Protein AF-A0A1Q3C7V9-F1 (afdb_monomer)

Radius of gyration: 16.84 Å; Cα contacts (8 Å, |Δi|>4): 294; chains: 1; bounding box: 37×41×45 Å

Solvent-accessible surface area (backbone atoms only — not comparable to full-atom values): 10372 Å² total; per-residue (Å²): 90,53,76,52,77,54,85,62,89,52,99,65,91,60,91,59,68,35,47,37,64,50,86,76,45,98,74,67,71,53,47,57,57,47,52,48,50,32,58,77,70,72,42,54,42,42,35,34,58,41,82,47,70,67,48,58,58,47,38,43,76,60,77,42,39,32,30,39,19,39,50,59,84,48,31,58,56,26,32,69,43,53,67,50,16,36,50,49,43,56,68,73,39,59,86,41,61,90,43,35,47,65,43,37,39,31,52,26,75,50,32,59,89,46,96,52,24,81,24,44,43,45,22,46,52,24,40,46,53,37,34,48,76,74,68,44,73,81,46,40,71,48,67,44,74,50,78,84,51,50,65,48,92,73,72,96,81,66,80,44,54,28,80,93,37,36,66,51,50,48,49,38,49,52,50,36,49,73,73,58,73,70,72,132

pLDDT: mean 78.58, std 21.47, range [27.94, 98.56]

Mean predicted aligned error: 9.45 Å

Organism: Cephalotus follicularis (NCBI:txid3775)

Structure (mmCIF, N/CA/C/O backbone):
data_AF-A0A1Q3C7V9-F1
#
_entry.id   AF-A0A1Q3C7V9-F1
#
loop_
_atom_site.group_PDB
_atom_site.id
_atom_site.type_symbol
_atom_site.label_atom_id
_atom_site.label_alt_id
_atom_site.label_comp_id
_atom_site.label_asym_id
_atom_site.label_entity_id
_atom_site.label_seq_id
_atom_site.pdbx_PDB_ins_code
_atom_site.Cartn_x
_atom_site.Cartn_y
_atom_site.Cartn_z
_atom_site.occupancy
_atom_site.B_iso_or_equiv
_atom_site.auth_seq_id
_atom_site.auth_comp_id
_atom_site.auth_asym_id
_atom_site.auth_atom_id
_atom_site.pdbx_PDB_model_num
ATOM 1 N N . PHE A 1 1 ? -2.164 23.558 -0.042 1.00 36.56 1 PHE A N 1
ATOM 2 C CA . PHE A 1 1 ? -2.990 22.338 0.039 1.00 36.56 1 PHE A CA 1
ATOM 3 C C . PHE A 1 1 ? -3.604 22.074 -1.329 1.00 36.56 1 PHE A C 1
ATOM 5 O O . PHE A 1 1 ? -4.357 22.912 -1.810 1.00 36.56 1 PHE A O 1
ATOM 12 N N . SER A 1 2 ? -3.232 20.978 -1.998 1.00 29.33 2 SER A N 1
ATOM 13 C CA . SER A 1 2 ? -3.837 20.588 -3.279 1.00 29.33 2 SER A CA 1
ATOM 14 C C . SER A 1 2 ? -4.640 19.314 -3.065 1.00 29.33 2 SER A C 1
ATOM 16 O O . SER A 1 2 ? -4.076 18.228 -2.968 1.00 29.33 2 SER A O 1
ATOM 18 N N . ILE A 1 3 ? -5.959 19.459 -2.966 1.00 36.91 3 ILE A N 1
ATOM 19 C CA . ILE A 1 3 ? -6.869 18.335 -3.145 1.00 36.91 3 ILE A CA 1
ATOM 20 C C . ILE A 1 3 ? -6.983 18.119 -4.646 1.00 36.91 3 ILE A C 1
ATOM 22 O O . ILE A 1 3 ? -7.543 18.955 -5.358 1.00 36.91 3 ILE A O 1
ATOM 26 N N . LYS A 1 4 ? -6.472 16.990 -5.127 1.00 38.56 4 LYS A N 1
ATOM 27 C CA . LYS A 1 4 ? -6.857 16.482 -6.441 1.00 38.56 4 LYS A CA 1
ATOM 28 C C . LYS A 1 4 ? -8.051 15.553 -6.261 1.00 38.56 4 LYS A C 1
ATOM 30 O O . LYS A 1 4 ? -7.988 14.615 -5.471 1.00 38.56 4 LYS A O 1
ATOM 35 N N . TYR A 1 5 ? -9.122 15.845 -6.990 1.00 35.50 5 TYR A N 1
ATOM 36 C CA . TYR A 1 5 ? -10.261 14.953 -7.147 1.00 35.50 5 TYR A CA 1
ATOM 37 C C . TYR A 1 5 ? -9.970 14.019 -8.320 1.00 35.50 5 TYR A C 1
ATOM 39 O O . TYR A 1 5 ? -9.725 14.489 -9.431 1.00 35.50 5 TYR A O 1
ATOM 47 N N . GLU A 1 6 ? -10.003 12.709 -8.092 1.00 40.03 6 GLU A N 1
ATOM 48 C CA . GLU A 1 6 ? -9.988 11.718 -9.172 1.00 40.03 6 GLU A CA 1
ATOM 49 C C . GLU A 1 6 ? -11.352 11.017 -9.220 1.00 40.03 6 GLU A C 1
ATOM 51 O O . GLU A 1 6 ? -11.763 10.365 -8.259 1.00 40.03 6 GLU A O 1
ATOM 56 N N . ILE A 1 7 ? -12.060 11.157 -10.345 1.00 35.09 7 ILE A N 1
ATOM 57 C CA . ILE A 1 7 ? -13.290 10.411 -10.636 1.00 35.09 7 ILE A CA 1
ATOM 58 C C . ILE A 1 7 ? -12.882 9.132 -11.370 1.00 35.09 7 ILE A C 1
ATOM 60 O O . ILE A 1 7 ? -12.414 9.197 -12.506 1.00 35.09 7 ILE A O 1
ATOM 64 N N . TYR A 1 8 ? -13.080 7.968 -10.747 1.00 37.69 8 TYR A N 1
ATOM 65 C CA . TYR A 1 8 ? -12.943 6.676 -11.425 1.00 37.69 8 TYR A CA 1
ATOM 66 C C . TYR A 1 8 ? -14.322 6.077 -11.690 1.00 37.69 8 TYR A C 1
ATOM 68 O O . TYR A 1 8 ? -15.035 5.712 -10.757 1.00 37.69 8 TYR A O 1
ATOM 76 N N . ASN A 1 9 ? -14.665 5.906 -12.967 1.00 29.42 9 ASN A N 1
ATOM 77 C CA . ASN A 1 9 ? -15.762 5.030 -13.364 1.00 29.42 9 ASN A CA 1
ATOM 78 C C . ASN A 1 9 ? -15.289 3.578 -13.233 1.00 29.42 9 ASN A C 1
ATOM 80 O O . ASN A 1 9 ? -14.538 3.081 -14.069 1.00 29.42 9 ASN A O 1
ATOM 84 N N . SER A 1 10 ? -15.704 2.901 -12.164 1.00 30.06 10 SER A N 1
ATOM 85 C CA . SER A 1 10 ? -15.615 1.443 -12.074 1.00 30.06 10 SER A CA 1
ATOM 86 C C . SER A 1 10 ? -16.822 0.829 -12.796 1.00 30.06 10 SER A C 1
ATOM 88 O O . SER A 1 10 ? -17.921 1.373 -12.716 1.00 30.06 10 SER A O 1
ATOM 90 N N . VAL A 1 11 ? -16.634 -0.309 -13.474 1.00 31.27 11 VAL A N 1
ATOM 91 C CA . VAL A 1 11 ? -17.687 -1.050 -14.213 1.00 31.27 11 VAL A CA 1
ATOM 92 C C . VAL A 1 11 ? -18.814 -1.565 -13.290 1.00 31.27 11 VAL A C 1
ATOM 94 O O . VAL A 1 11 ? -19.823 -2.078 -13.759 1.00 31.27 11 VAL A O 1
ATOM 97 N N . ILE A 1 12 ? -18.711 -1.358 -11.975 1.00 30.00 12 ILE A N 1
ATOM 98 C CA . ILE A 1 12 ? -19.829 -1.489 -11.039 1.00 30.00 12 ILE A CA 1
ATOM 99 C C . ILE A 1 12 ? -20.106 -0.102 -10.453 1.00 30.00 12 ILE A C 1
ATOM 101 O O . ILE A 1 12 ? -19.235 0.510 -9.828 1.00 30.00 12 ILE A O 1
ATOM 105 N N . GLY A 1 13 ? -21.304 0.414 -10.734 1.00 30.16 13 GLY A N 1
ATOM 106 C CA . GLY A 1 13 ? -21.723 1.776 -10.426 1.00 30.16 13 GLY A CA 1
ATOM 107 C C . GLY A 1 13 ? -21.657 2.103 -8.937 1.00 30.16 13 GLY A C 1
ATOM 108 O O . GLY A 1 13 ? -22.453 1.604 -8.151 1.00 30.16 13 GLY A O 1
ATOM 109 N N . ALA A 1 14 ? -20.725 2.981 -8.578 1.00 29.48 14 ALA A N 1
ATOM 110 C CA . ALA A 1 14 ? -20.774 3.820 -7.388 1.00 29.48 14 ALA A CA 1
ATOM 111 C C . ALA A 1 14 ? -19.784 4.981 -7.582 1.00 29.48 14 ALA A C 1
ATOM 113 O O . ALA A 1 14 ? -18.585 4.763 -7.778 1.00 29.48 14 ALA A O 1
ATOM 114 N N . LEU A 1 15 ? -20.299 6.213 -7.566 1.00 32.75 15 LEU A N 1
ATOM 115 C CA . LEU A 1 15 ? -19.510 7.441 -7.643 1.00 32.75 15 LEU A CA 1
ATOM 116 C C . LEU A 1 15 ? -18.810 7.657 -6.292 1.00 32.75 15 LEU A C 1
ATOM 118 O O . LEU A 1 15 ? -19.369 8.269 -5.391 1.00 32.75 15 LEU A O 1
ATOM 122 N N . HIS A 1 16 ? -17.598 7.130 -6.136 1.00 41.41 16 HIS A N 1
ATOM 123 C CA . HIS A 1 16 ? -16.787 7.369 -4.942 1.00 41.41 16 HIS A CA 1
ATOM 124 C C . HIS A 1 16 ? -15.867 8.565 -5.183 1.00 41.41 16 HIS A C 1
ATOM 126 O O . HIS A 1 16 ? -14.900 8.463 -5.940 1.00 41.41 16 HIS A O 1
ATOM 132 N N . ILE A 1 17 ? -16.157 9.698 -4.542 1.00 44.47 17 ILE A N 1
ATOM 133 C CA . ILE A 1 17 ? -15.246 10.845 -4.523 1.00 44.47 17 ILE A CA 1
ATOM 134 C C . ILE A 1 17 ? -14.049 10.471 -3.644 1.00 44.47 17 ILE A C 1
ATOM 136 O O . ILE A 1 17 ? -14.218 10.099 -2.484 1.00 44.47 17 ILE A O 1
ATOM 140 N N . ARG A 1 18 ? -12.838 10.543 -4.203 1.00 46.69 18 ARG A N 1
ATOM 141 C CA . ARG A 1 18 ? -11.580 10.284 -3.493 1.00 46.69 18 ARG A CA 1
ATOM 142 C C . ARG A 1 18 ? -10.775 11.567 -3.420 1.00 46.69 18 ARG A C 1
ATOM 144 O O . ARG A 1 18 ? -10.668 12.288 -4.411 1.00 46.69 18 ARG A O 1
ATOM 151 N N . PHE A 1 19 ? -10.196 11.818 -2.258 1.00 52.62 19 PHE A N 1
ATOM 152 C CA . PHE A 1 19 ? -9.305 12.944 -2.030 1.00 52.62 19 PHE A CA 1
ATOM 153 C C . PHE A 1 19 ? -7.884 12.409 -1.838 1.00 52.62 19 PHE A C 1
ATOM 155 O O . PHE A 1 19 ? -7.662 11.406 -1.151 1.00 52.62 19 PHE A O 1
ATOM 162 N N . CYS A 1 20 ? -6.925 13.073 -2.479 1.00 58.16 20 CYS A N 1
ATOM 163 C CA . CYS A 1 20 ? -5.511 12.749 -2.358 1.00 58.16 20 CYS A CA 1
ATOM 164 C C . CYS A 1 20 ? -4.829 13.753 -1.419 1.00 58.16 20 CYS A C 1
ATOM 166 O O . CYS A 1 20 ? -4.904 14.961 -1.657 1.00 58.16 20 CYS A O 1
ATOM 168 N N . TYR A 1 21 ? -4.168 13.272 -0.364 1.00 57.97 21 TYR A N 1
ATOM 169 C CA . TYR A 1 21 ? -3.467 14.142 0.585 1.00 57.97 21 TYR A CA 1
ATOM 170 C C . TYR A 1 21 ? -2.025 14.404 0.133 1.00 57.97 21 TYR A C 1
ATOM 172 O O . TYR A 1 21 ? -1.214 13.482 0.089 1.00 57.97 21 TYR A O 1
ATOM 180 N N . GLY A 1 22 ? -1.716 15.656 -0.225 1.00 55.78 22 GLY A N 1
ATOM 181 C CA . GLY A 1 22 ? -0.376 16.101 -0.621 1.00 55.78 22 GLY A CA 1
ATOM 182 C C . GLY A 1 22 ? 0.180 17.172 0.321 1.00 55.78 22 GLY A C 1
ATOM 183 O O . GLY A 1 22 ? -0.496 18.167 0.590 1.00 55.78 22 GLY A O 1
ATOM 184 N N . LEU A 1 23 ? 1.427 16.989 0.766 1.00 57.03 23 LEU A N 1
ATOM 185 C CA . LEU A 1 23 ? 2.118 17.846 1.742 1.00 57.03 23 LEU A CA 1
ATOM 186 C C . LEU A 1 23 ? 2.678 19.165 1.170 1.00 57.03 23 LEU A C 1
ATOM 188 O O . LEU A 1 23 ? 3.290 19.946 1.890 1.00 57.03 23 LEU A O 1
ATOM 192 N N . ASN A 1 24 ? 2.461 19.458 -0.114 1.00 56.31 24 ASN A N 1
ATOM 193 C CA . ASN A 1 24 ? 2.973 20.676 -0.749 1.00 56.31 24 ASN A CA 1
ATOM 194 C C . ASN A 1 24 ? 2.078 21.892 -0.425 1.00 56.31 24 ASN A C 1
ATOM 196 O O . ASN A 1 24 ? 1.262 22.326 -1.249 1.00 56.31 24 ASN A O 1
ATOM 200 N N . GLY A 1 25 ? 2.176 22.430 0.793 1.00 51.59 25 GLY A N 1
ATOM 201 C CA . GLY A 1 25 ? 1.593 23.726 1.147 1.00 51.59 25 GLY A CA 1
ATOM 202 C C . GLY A 1 25 ? 1.829 24.152 2.596 1.00 51.59 25 GLY A C 1
ATOM 203 O O . GLY A 1 25 ? 2.009 23.314 3.466 1.00 51.59 25 GLY A O 1
ATOM 204 N N . ASP A 1 26 ? 1.740 25.460 2.845 1.00 48.69 26 ASP A N 1
ATOM 205 C CA . ASP A 1 26 ? 2.220 26.078 4.095 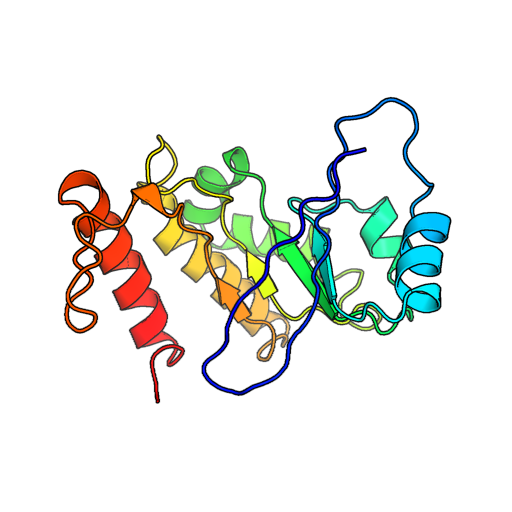1.00 48.69 26 ASP A CA 1
ATOM 206 C C . ASP A 1 26 ? 1.157 26.186 5.211 1.00 48.69 26 ASP A C 1
ATOM 208 O O . ASP A 1 26 ? 1.444 26.687 6.289 1.00 48.69 26 ASP A O 1
ATOM 212 N N . ASN A 1 27 ? -0.071 25.711 4.966 1.00 56.88 27 ASN A N 1
ATOM 213 C CA . ASN A 1 27 ? -1.206 25.719 5.905 1.00 56.88 27 ASN A CA 1
ATOM 214 C C . ASN A 1 27 ? -2.005 24.413 5.767 1.00 56.88 27 ASN A C 1
ATOM 216 O O . ASN A 1 27 ? -3.116 24.396 5.228 1.00 56.88 27 ASN A O 1
ATOM 220 N N . LEU A 1 28 ? -1.398 23.289 6.142 1.00 67.75 28 LEU A N 1
ATOM 221 C CA . LEU A 1 28 ? -2.064 21.987 6.107 1.00 67.75 28 LEU A CA 1
ATOM 222 C C . LEU A 1 28 ? -2.881 21.792 7.386 1.00 67.75 28 LEU A C 1
ATOM 224 O O . LEU A 1 28 ? -2.424 22.138 8.472 1.00 67.75 28 LEU A O 1
ATOM 228 N N . LEU A 1 29 ? -4.083 21.228 7.244 1.00 76.31 29 LEU A N 1
ATOM 229 C CA . LEU A 1 29 ? -4.846 20.724 8.386 1.00 76.31 29 LEU A CA 1
ATOM 230 C C . LEU A 1 29 ? -3.997 19.699 9.140 1.00 76.31 29 LEU A C 1
ATOM 232 O O . LEU A 1 29 ? -3.272 18.921 8.513 1.00 76.31 29 LEU A O 1
ATOM 236 N N . SER A 1 30 ? -4.122 19.654 10.465 1.00 86.12 30 SER A N 1
ATOM 237 C CA . SER A 1 30 ? -3.540 18.549 11.225 1.00 86.12 30 SER A CA 1
ATOM 238 C C . SER A 1 30 ? -4.142 17.209 10.764 1.00 86.12 30 SER A C 1
ATOM 240 O O . SER A 1 30 ? -5.283 17.174 10.287 1.00 86.12 30 SER A O 1
ATOM 242 N N . PRO A 1 31 ? -3.429 16.080 10.928 1.00 88.38 31 PRO A N 1
ATOM 243 C CA . PRO A 1 31 ? -3.950 14.756 10.585 1.00 88.38 31 PRO A CA 1
ATOM 244 C C . PRO A 1 31 ? -5.357 14.468 11.135 1.00 88.38 31 PRO A C 1
ATOM 246 O O . PRO A 1 31 ? -6.223 13.963 10.420 1.00 88.38 31 PRO A O 1
ATOM 249 N N . THR A 1 32 ? -5.627 14.861 12.381 1.00 88.56 32 THR A N 1
ATOM 250 C CA . THR A 1 32 ? -6.934 14.677 13.029 1.00 88.56 32 THR A CA 1
ATOM 251 C C . THR A 1 32 ? -8.025 15.550 12.407 1.00 88.56 32 THR A C 1
ATOM 253 O O . THR A 1 32 ? -9.148 15.082 12.190 1.00 88.56 32 THR A O 1
ATOM 256 N N . GLU A 1 33 ? -7.717 16.810 12.092 1.00 87.81 33 GLU A N 1
ATOM 257 C CA . GLU A 1 33 ? -8.650 17.714 11.406 1.00 87.81 33 GLU A CA 1
ATOM 258 C C . GLU A 1 33 ? -8.956 17.221 9.991 1.00 87.81 33 GLU A C 1
ATOM 260 O O . GLU A 1 33 ? -10.108 17.262 9.561 1.00 87.81 33 GLU A O 1
ATOM 265 N N . LEU A 1 34 ? -7.954 16.684 9.289 1.00 86.19 34 LEU A N 1
ATOM 266 C CA . LEU A 1 34 ? -8.126 16.078 7.973 1.00 86.19 34 LEU A CA 1
ATOM 267 C C . LEU A 1 34 ? -9.079 14.876 8.027 1.00 86.19 34 LEU A C 1
ATOM 269 O O . LEU A 1 34 ? -10.034 14.817 7.255 1.00 86.19 34 LEU A O 1
ATOM 273 N N . VAL A 1 35 ? -8.858 13.929 8.944 1.00 89.44 35 VAL A N 1
ATOM 274 C CA . VAL A 1 35 ? -9.742 12.759 9.109 1.00 89.44 35 VAL A CA 1
ATOM 275 C C . VAL A 1 35 ? -11.162 13.195 9.484 1.00 89.44 35 VAL A C 1
ATOM 277 O O . VAL A 1 35 ? -12.139 12.663 8.950 1.00 89.44 35 VAL A O 1
ATOM 280 N N . SER A 1 36 ? -11.291 14.203 10.349 1.00 89.50 36 SER A N 1
ATOM 281 C CA . SER A 1 36 ? -12.589 14.772 10.732 1.00 89.50 36 SER A CA 1
ATOM 282 C C . SER A 1 36 ? -13.308 15.409 9.544 1.00 89.50 36 SER A C 1
ATOM 284 O O . SER A 1 36 ? -14.506 15.187 9.362 1.00 89.50 36 SER A O 1
ATOM 286 N N . LEU A 1 37 ? -12.582 16.139 8.693 1.00 87.44 37 LEU A N 1
ATOM 287 C CA . LEU A 1 37 ? -13.126 16.738 7.478 1.00 87.44 37 LEU A CA 1
ATOM 288 C C . LEU A 1 37 ? -13.687 15.675 6.529 1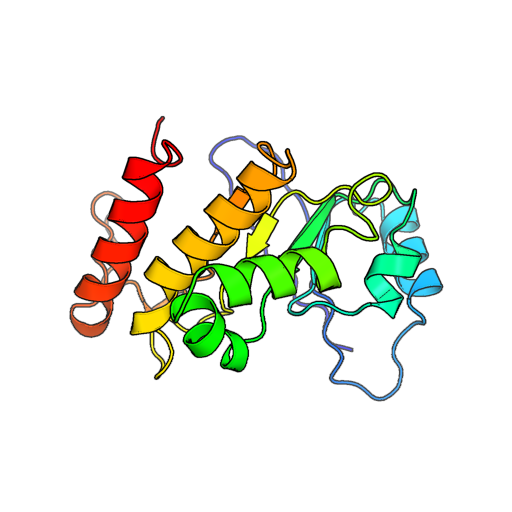.00 87.44 37 LEU A C 1
ATOM 290 O O . LEU A 1 37 ? -14.790 15.857 6.013 1.00 87.44 37 LEU A O 1
ATOM 294 N N . TYR A 1 38 ? -12.974 14.562 6.325 1.00 88.31 38 TYR A N 1
ATOM 295 C CA . TYR A 1 38 ? -13.460 13.455 5.489 1.00 88.31 38 TYR A CA 1
ATOM 296 C C . TYR A 1 38 ? -14.772 12.888 6.031 1.00 88.31 38 TYR A C 1
ATOM 298 O O . TYR A 1 38 ? -15.739 12.761 5.281 1.00 88.31 38 TYR A O 1
ATOM 306 N N . LYS A 1 39 ? -14.834 12.634 7.343 1.00 87.56 39 LYS A N 1
ATOM 307 C CA . LYS A 1 39 ? -16.037 12.115 8.006 1.00 87.56 39 LYS A CA 1
ATOM 308 C C . LYS A 1 39 ? -17.229 13.062 7.881 1.00 87.56 39 LYS A C 1
ATOM 310 O O . LYS A 1 39 ? -18.302 12.632 7.474 1.00 87.56 39 LYS A O 1
ATOM 315 N N . ILE A 1 40 ? -17.046 14.346 8.198 1.00 90.38 40 ILE A N 1
ATOM 316 C CA . ILE A 1 40 ? -18.126 15.348 8.143 1.00 90.38 40 ILE A CA 1
ATOM 317 C C . ILE A 1 40 ? -18.599 15.571 6.700 1.00 90.38 40 ILE A C 1
ATOM 319 O O . ILE A 1 40 ? -19.777 15.827 6.469 1.00 90.38 40 ILE A O 1
ATOM 323 N N . SER A 1 41 ? -17.701 15.424 5.725 1.00 85.56 41 SER A N 1
ATOM 324 C CA . SER A 1 41 ? -18.026 15.553 4.301 1.00 85.56 41 SER A CA 1
ATOM 325 C C . SER A 1 41 ? -18.626 14.278 3.689 1.00 85.56 41 SER A C 1
ATOM 327 O O . SER A 1 41 ? -18.929 14.275 2.498 1.00 85.56 41 SER A O 1
ATOM 329 N N . GLY A 1 42 ? -18.771 13.189 4.457 1.00 86.94 42 GLY A N 1
ATOM 330 C CA . GLY A 1 42 ? -19.276 11.904 3.958 1.00 86.94 42 GLY A CA 1
ATOM 331 C C . GLY A 1 42 ? -18.335 11.197 2.975 1.00 86.94 42 GLY A C 1
ATOM 332 O O . GLY A 1 42 ? -18.783 10.404 2.151 1.00 86.94 42 GLY A O 1
ATOM 333 N N . ILE A 1 43 ? -17.035 11.503 3.018 1.00 86.06 43 ILE A N 1
ATOM 334 C CA . ILE A 1 43 ? -16.022 10.891 2.155 1.00 86.06 43 ILE A CA 1
ATOM 335 C C . ILE A 1 43 ? -15.466 9.662 2.863 1.00 86.06 43 ILE A C 1
ATOM 337 O O . ILE A 1 43 ? -14.821 9.772 3.901 1.00 86.06 43 ILE A O 1
ATOM 341 N N . GLU A 1 44 ? -15.657 8.494 2.263 1.00 88.62 44 GLU A N 1
ATOM 342 C CA . GLU A 1 44 ? -15.272 7.214 2.871 1.00 88.62 44 GLU A CA 1
ATOM 343 C C . GLU A 1 44 ? -13.866 6.742 2.471 1.00 88.62 44 GLU A C 1
ATOM 345 O O . GLU A 1 44 ? -13.307 5.851 3.106 1.00 88.62 44 GLU A O 1
ATOM 350 N N . PHE A 1 45 ? -13.281 7.323 1.417 1.00 89.19 45 PHE A N 1
ATOM 351 C CA . PHE A 1 45 ? -12.047 6.835 0.798 1.00 89.19 45 PHE A CA 1
ATOM 352 C C . PHE A 1 45 ? -10.935 7.879 0.846 1.00 89.19 45 PHE A C 1
ATOM 354 O O . PHE A 1 45 ? -11.067 8.963 0.272 1.00 89.19 45 PHE A O 1
ATOM 361 N N . MET A 1 46 ? -9.802 7.513 1.445 1.00 89.88 46 MET A N 1
ATOM 362 C CA . MET A 1 46 ? -8.601 8.346 1.505 1.00 89.88 46 MET A CA 1
ATOM 363 C C . MET A 1 46 ? -7.445 7.697 0.749 1.00 89.88 46 MET A C 1
ATOM 365 O O . MET A 1 46 ? -7.156 6.510 0.915 1.00 89.88 46 MET A O 1
ATOM 369 N N . ARG A 1 47 ? -6.752 8.495 -0.068 1.00 88.94 47 ARG A N 1
ATOM 370 C CA . ARG A 1 47 ? -5.511 8.087 -0.727 1.00 88.94 47 ARG A CA 1
ATOM 371 C C . ARG A 1 47 ? -4.336 8.909 -0.201 1.00 88.94 47 ARG A C 1
ATOM 373 O O . ARG A 1 47 ? -4.306 10.131 -0.351 1.00 88.94 47 ARG A O 1
ATOM 380 N N . LEU A 1 48 ? -3.351 8.210 0.352 1.00 89.88 48 LEU A N 1
ATOM 381 C CA . LEU A 1 48 ? -2.038 8.742 0.701 1.00 89.88 48 LEU A CA 1
ATOM 382 C C . LEU A 1 48 ? -1.056 8.373 -0.416 1.00 89.88 48 LEU A C 1
ATOM 384 O O . LEU A 1 48 ? -1.014 7.220 -0.843 1.00 89.88 48 LEU A O 1
ATOM 388 N N . PHE A 1 49 ? -0.292 9.341 -0.926 1.00 85.38 49 PHE A N 1
ATOM 389 C CA . PHE A 1 49 ? 0.697 9.078 -1.985 1.00 85.38 49 PHE A CA 1
ATOM 390 C C . PHE A 1 49 ? 1.934 8.334 -1.479 1.00 85.38 49 PHE A C 1
ATOM 392 O O . PHE A 1 49 ? 2.590 7.651 -2.256 1.00 85.38 49 PHE A O 1
ATOM 399 N N . GLU A 1 50 ? 2.230 8.474 -0.194 1.00 87.88 50 GLU A N 1
ATOM 400 C CA . GLU A 1 50 ? 3.375 7.897 0.499 1.00 87.88 50 GLU A CA 1
ATOM 401 C C . GLU A 1 50 ? 2.953 7.522 1.933 1.00 87.88 50 GLU A C 1
ATOM 403 O O . GLU A 1 50 ? 1.908 8.001 2.398 1.00 87.88 50 GLU A O 1
ATOM 408 N N . PRO A 1 51 ? 3.708 6.675 2.654 1.00 89.88 51 PRO A N 1
ATOM 409 C CA . PRO A 1 51 ? 3.381 6.357 4.036 1.00 89.88 51 PRO A CA 1
ATOM 410 C C . PRO A 1 51 ? 3.717 7.542 4.955 1.00 89.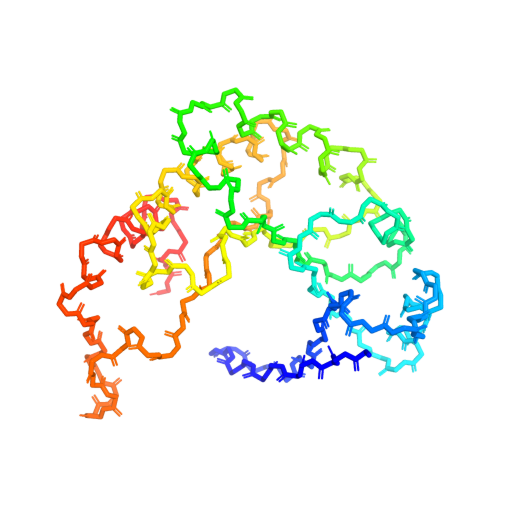88 51 PRO A C 1
ATOM 412 O O . PRO A 1 51 ? 4.881 7.875 5.170 1.00 89.88 51 PRO A O 1
ATOM 415 N N . LEU A 1 52 ? 2.682 8.175 5.508 1.00 90.94 52 LEU A N 1
ATOM 416 C CA . LEU A 1 52 ? 2.792 9.284 6.459 1.00 90.94 52 LEU A CA 1
ATOM 417 C C . LEU A 1 52 ? 2.342 8.808 7.839 1.00 90.94 52 LEU A C 1
ATOM 419 O O . LEU A 1 52 ? 1.145 8.711 8.098 1.00 90.94 52 LEU A O 1
ATOM 423 N N . ALA A 1 53 ? 3.296 8.450 8.699 1.00 92.81 53 ALA A N 1
ATOM 424 C CA . ALA A 1 53 ? 3.018 7.764 9.964 1.00 92.81 53 ALA A CA 1
ATOM 425 C C . ALA A 1 53 ? 2.038 8.525 10.876 1.00 92.81 53 ALA A C 1
ATOM 427 O O . ALA A 1 53 ? 1.182 7.908 11.503 1.00 92.81 53 ALA A O 1
ATOM 428 N N . ASP A 1 54 ? 2.118 9.854 10.907 1.00 91.56 54 ASP A N 1
ATOM 429 C CA . ASP A 1 54 ? 1.213 10.737 11.649 1.00 91.56 54 ASP A CA 1
ATOM 430 C C . ASP A 1 54 ? -0.227 10.703 11.107 1.00 91.56 54 ASP A C 1
ATOM 432 O O . ASP A 1 54 ? -1.188 10.655 11.878 1.00 91.56 54 ASP A O 1
ATOM 436 N N . VAL A 1 55 ? -0.391 10.662 9.783 1.00 91.88 55 VAL A N 1
ATOM 437 C CA . VAL A 1 55 ? -1.701 10.532 9.129 1.00 91.88 55 VAL A CA 1
ATOM 438 C C . VAL A 1 55 ? -2.281 9.134 9.308 1.00 91.88 55 VAL A C 1
ATOM 440 O O . VAL A 1 55 ? -3.468 9.003 9.600 1.00 91.88 55 VAL A O 1
ATOM 443 N N . VAL A 1 56 ? -1.466 8.084 9.177 1.00 94.69 56 VAL A N 1
ATOM 444 C CA . VAL A 1 56 ? -1.916 6.699 9.397 1.00 94.69 56 VAL A CA 1
ATOM 445 C C . VAL A 1 56 ? -2.308 6.474 10.859 1.00 94.69 56 VAL A C 1
ATOM 447 O O . VAL A 1 56 ? -3.309 5.810 11.124 1.00 94.69 56 VAL A O 1
ATOM 450 N N . GLU A 1 57 ? -1.597 7.087 11.805 1.00 96.06 57 GLU A N 1
ATOM 451 C CA . GLU A 1 57 ? -1.970 7.058 13.220 1.00 96.06 57 GLU A CA 1
ATOM 452 C C . GLU A 1 57 ? -3.330 7.735 13.458 1.00 96.06 57 GLU A C 1
ATOM 454 O O . GLU A 1 57 ? -4.202 7.158 14.104 1.00 96.06 57 GLU A O 1
ATOM 459 N N . ALA A 1 58 ? -3.578 8.902 12.854 1.00 94.19 58 ALA A N 1
ATOM 460 C CA . ALA A 1 58 ? -4.878 9.575 12.940 1.00 94.19 58 ALA A CA 1
ATOM 461 C C . ALA A 1 58 ? -6.026 8.799 12.259 1.00 94.19 58 ALA A C 1
ATOM 463 O O . ALA A 1 58 ? -7.201 9.030 12.558 1.00 94.19 58 ALA A O 1
ATOM 464 N N . LEU A 1 59 ? -5.707 7.879 11.343 1.00 95.44 59 LEU A N 1
ATOM 465 C CA . LEU A 1 59 ? -6.678 7.029 10.651 1.00 95.44 59 LEU A CA 1
ATOM 466 C C . LEU A 1 59 ? -7.138 5.823 11.478 1.00 95.44 59 LEU A C 1
ATOM 468 O O . LEU A 1 59 ? -8.119 5.179 11.078 1.00 95.44 59 LEU A O 1
ATOM 472 N N . ARG A 1 60 ? -6.494 5.514 12.613 1.00 95.62 60 ARG A N 1
ATOM 473 C CA . ARG A 1 60 ? -6.942 4.433 13.504 1.00 95.62 60 ARG A CA 1
ATOM 474 C C . ARG A 1 60 ? -8.403 4.624 13.882 1.00 95.62 60 ARG A C 1
ATOM 476 O O . ARG A 1 60 ? -8.846 5.740 14.151 1.00 95.62 60 ARG A O 1
ATOM 483 N N . VAL A 1 61 ? -9.166 3.530 13.856 1.00 92.56 61 VAL A N 1
ATOM 484 C CA . VAL A 1 61 ? -10.604 3.472 14.180 1.00 92.56 61 VAL A CA 1
ATOM 485 C C . VAL A 1 61 ? -11.473 4.493 13.421 1.00 92.56 61 VAL A C 1
ATOM 487 O O . VAL A 1 61 ? -12.632 4.731 13.766 1.00 92.56 61 VAL A O 1
ATOM 490 N N . SER A 1 62 ? -10.949 5.095 12.345 1.00 92.19 62 SER A N 1
ATOM 491 C CA . SER A 1 62 ? -11.675 6.086 11.549 1.00 92.19 62 SER A CA 1
ATOM 492 C C . SER A 1 62 ? -12.743 5.454 10.657 1.00 92.19 62 SER A C 1
ATOM 494 O O . SER A 1 62 ? -13.682 6.148 10.280 1.00 92.19 62 SER A O 1
ATOM 496 N N . GLN A 1 63 ? -12.598 4.158 10.354 1.00 91.25 63 GLN A N 1
ATOM 497 C CA . GLN A 1 63 ? -13.378 3.391 9.371 1.00 91.25 63 GLN A CA 1
ATOM 498 C C . GLN A 1 63 ? -13.239 3.887 7.922 1.00 91.25 63 GLN A C 1
ATOM 500 O O . GLN A 1 63 ? -13.874 3.333 7.027 1.00 91.25 63 GLN A O 1
ATOM 505 N N . LEU A 1 64 ? -12.380 4.881 7.666 1.00 92.88 64 LEU A N 1
ATOM 506 C CA . LEU A 1 64 ? -12.050 5.292 6.307 1.00 92.88 64 LEU A CA 1
ATOM 507 C C . LEU A 1 64 ? -11.296 4.170 5.600 1.00 92.88 64 LEU A C 1
ATOM 509 O O . LEU A 1 64 ? -10.390 3.553 6.164 1.00 92.88 64 LEU A O 1
ATOM 513 N N . VAL A 1 65 ? -11.649 3.935 4.342 1.00 94.75 65 VAL A N 1
ATOM 514 C CA . VAL A 1 65 ? -10.959 2.986 3.477 1.00 94.75 65 VAL A CA 1
ATOM 515 C C . VAL A 1 65 ? -9.714 3.659 2.909 1.00 94.75 65 VAL A C 1
ATOM 517 O O . VAL A 1 65 ? -9.800 4.676 2.217 1.00 94.75 65 VAL A O 1
ATOM 520 N N . VAL A 1 66 ? -8.547 3.076 3.181 1.00 94.44 66 VAL A N 1
ATOM 521 C CA . VAL A 1 66 ? -7.252 3.712 2.913 1.00 94.44 66 VAL A CA 1
ATOM 522 C C . VAL A 1 66 ? -6.523 3.033 1.757 1.00 94.44 66 VAL A C 1
ATOM 524 O O . VAL A 1 66 ? -6.383 1.806 1.702 1.00 94.44 66 VAL A O 1
ATOM 527 N N . SER A 1 67 ? -6.020 3.856 0.840 1.00 94.00 67 SER A N 1
ATOM 528 C CA . SER A 1 67 ? -4.973 3.497 -0.116 1.00 94.00 67 SER A CA 1
ATOM 529 C C . SER A 1 67 ? -3.665 4.172 0.292 1.00 94.00 67 SER A C 1
ATOM 531 O O . SER A 1 67 ? -3.660 5.390 0.460 1.00 94.00 67 SER A O 1
ATOM 533 N N . ILE A 1 68 ? -2.565 3.422 0.390 1.00 94.00 68 ILE A N 1
ATOM 534 C CA . ILE A 1 68 ? -1.224 3.976 0.655 1.00 94.00 68 ILE A CA 1
ATOM 535 C C . ILE A 1 68 ? -0.307 3.709 -0.529 1.00 94.00 68 ILE A C 1
ATOM 537 O O . ILE A 1 68 ? -0.202 2.576 -0.990 1.00 94.00 68 ILE A O 1
ATOM 541 N N . GLY A 1 69 ? 0.367 4.746 -1.014 1.00 91.94 69 GLY A N 1
ATOM 542 C CA . GLY A 1 69 ? 1.402 4.612 -2.025 1.00 91.94 69 GLY A CA 1
ATOM 543 C C . GLY A 1 69 ? 2.799 4.432 -1.461 1.00 91.94 69 GLY A C 1
ATOM 544 O O . GLY A 1 69 ? 3.074 4.791 -0.321 1.00 91.94 69 GLY A O 1
ATOM 545 N N . THR A 1 70 ? 3.687 3.868 -2.272 1.00 93.44 70 THR A N 1
ATOM 546 C CA . THR A 1 70 ? 5.131 3.949 -2.044 1.00 93.44 70 THR A CA 1
ATOM 547 C C . THR A 1 70 ? 5.669 5.238 -2.641 1.00 93.44 70 THR A C 1
ATOM 549 O O . THR A 1 70 ? 5.115 5.772 -3.610 1.00 93.44 70 THR A O 1
ATOM 552 N N . ARG A 1 71 ? 6.818 5.693 -2.140 1.00 90.62 71 ARG A N 1
ATOM 553 C CA . ARG A 1 71 ? 7.589 6.701 -2.861 1.00 90.62 71 ARG A CA 1
ATOM 554 C C . ARG A 1 71 ? 8.117 6.103 -4.165 1.00 90.62 71 ARG A C 1
ATOM 556 O O . ARG A 1 71 ? 8.273 4.885 -4.288 1.00 90.62 71 ARG A O 1
ATOM 563 N N . LYS A 1 72 ? 8.375 6.949 -5.163 1.00 89.06 72 LYS A N 1
ATOM 564 C CA . LYS A 1 72 ? 8.922 6.493 -6.455 1.00 89.06 72 LYS A CA 1
ATOM 565 C C . LYS A 1 72 ? 10.360 5.991 -6.293 1.00 89.06 72 LYS A C 1
ATOM 567 O O . LYS A 1 72 ? 10.732 5.001 -6.907 1.00 89.06 72 LYS A O 1
ATOM 572 N N . GLU A 1 73 ? 11.124 6.639 -5.422 1.00 89.88 73 GLU A N 1
ATOM 573 C CA . GLU A 1 73 ? 12.509 6.321 -5.083 1.00 89.88 73 GLU A CA 1
ATOM 574 C C . GLU A 1 73 ? 12.659 5.006 -4.307 1.00 89.88 73 GLU A C 1
ATOM 576 O O . GLU A 1 73 ? 13.723 4.397 -4.354 1.00 89.88 73 GLU A O 1
ATOM 581 N N . ASP A 1 74 ? 11.595 4.519 -3.660 1.00 92.69 74 ASP A N 1
ATOM 582 C CA . ASP A 1 74 ? 11.623 3.234 -2.955 1.00 92.69 74 ASP A CA 1
ATOM 583 C C . ASP A 1 74 ? 11.554 2.041 -3.923 1.00 92.69 74 ASP A C 1
ATOM 585 O O . ASP A 1 74 ? 11.914 0.927 -3.547 1.00 92.69 74 ASP A O 1
ATOM 589 N N . LEU A 1 75 ? 11.081 2.241 -5.161 1.00 94.25 75 LEU A N 1
ATOM 590 C CA . LEU A 1 75 ? 10.722 1.145 -6.071 1.00 94.25 75 LEU A CA 1
ATOM 591 C C . LEU A 1 75 ? 11.889 0.220 -6.401 1.00 94.25 75 LEU A C 1
ATOM 593 O O . LEU A 1 75 ? 11.707 -0.994 -6.406 1.00 94.25 75 LEU A O 1
ATOM 597 N N . GLU A 1 76 ? 13.073 0.774 -6.649 1.00 95.62 76 GLU A N 1
ATOM 598 C CA . GLU A 1 76 ? 14.268 -0.019 -6.941 1.00 95.62 76 GLU A CA 1
ATOM 599 C C . GLU A 1 76 ? 14.630 -0.932 -5.763 1.00 95.62 76 GLU A C 1
ATOM 601 O O . GLU A 1 76 ? 14.810 -2.140 -5.927 1.00 95.62 76 GLU A O 1
ATOM 606 N N . ASN A 1 77 ? 14.636 -0.379 -4.550 1.00 96.06 77 ASN A N 1
ATOM 607 C CA . ASN A 1 77 ? 14.922 -1.138 -3.337 1.00 96.06 77 ASN A CA 1
ATOM 608 C C . ASN A 1 77 ? 13.845 -2.199 -3.074 1.00 96.06 77 ASN A C 1
ATOM 610 O O . ASN A 1 77 ? 14.170 -3.347 -2.775 1.00 96.06 77 ASN A O 1
ATOM 614 N N . LEU A 1 78 ? 12.569 -1.851 -3.242 1.00 97.44 78 LEU A N 1
ATOM 615 C CA . LEU A 1 78 ? 11.445 -2.778 -3.080 1.00 97.44 78 LEU A CA 1
ATOM 616 C C . LEU A 1 78 ? 11.460 -3.914 -4.109 1.00 97.44 78 LEU A C 1
ATOM 618 O O . LEU A 1 78 ? 11.013 -5.019 -3.804 1.00 97.44 78 LEU A O 1
ATOM 622 N N . ALA A 1 79 ? 11.975 -3.660 -5.310 1.00 96.69 79 ALA A N 1
ATOM 623 C CA . ALA A 1 79 ? 12.147 -4.658 -6.357 1.00 96.69 79 ALA A CA 1
ATOM 624 C C . ALA A 1 79 ? 13.352 -5.581 -6.126 1.00 96.69 79 ALA A C 1
ATOM 626 O O . ALA A 1 79 ? 13.359 -6.689 -6.657 1.00 96.69 79 ALA A O 1
ATOM 627 N N . SER A 1 80 ? 14.354 -5.137 -5.359 1.00 96.19 80 SER A N 1
ATOM 628 C CA . SER A 1 80 ? 15.654 -5.811 -5.260 1.00 96.19 80 SER A CA 1
ATOM 629 C C . SER A 1 80 ? 15.583 -7.199 -4.612 1.00 96.19 80 SER A C 1
ATOM 631 O O . SER A 1 80 ? 15.950 -8.190 -5.238 1.00 96.19 80 SER A O 1
ATOM 633 N N . ILE A 1 81 ? 15.103 -7.282 -3.367 1.00 95.69 81 ILE A N 1
ATOM 634 C CA . ILE A 1 81 ? 14.980 -8.520 -2.593 1.00 95.69 81 ILE A CA 1
ATOM 635 C C . ILE A 1 81 ? 13.742 -8.478 -1.690 1.00 95.69 81 ILE A C 1
ATOM 637 O O . ILE A 1 81 ? 13.338 -7.423 -1.196 1.00 95.69 81 ILE A O 1
ATOM 641 N N . GLN A 1 82 ? 13.171 -9.654 -1.419 1.00 98.25 82 GLN A N 1
ATOM 642 C CA . GLN A 1 82 ? 11.932 -9.811 -0.649 1.00 98.25 82 GLN A CA 1
ATOM 643 C C . GLN A 1 82 ? 12.007 -9.201 0.765 1.00 98.25 82 GLN A C 1
ATOM 645 O O . GLN A 1 82 ? 11.023 -8.633 1.240 1.00 98.25 82 GLN A O 1
ATOM 650 N N . ASP A 1 83 ? 13.164 -9.255 1.431 1.00 98.25 83 ASP A N 1
ATOM 651 C CA . ASP A 1 83 ? 13.323 -8.742 2.801 1.00 98.25 83 ASP A CA 1
ATOM 652 C C . ASP A 1 83 ? 13.178 -7.222 2.912 1.00 98.25 83 ASP A C 1
ATOM 654 O O . ASP A 1 83 ? 12.717 -6.712 3.940 1.00 98.25 83 ASP A O 1
ATOM 658 N N . VAL A 1 84 ? 13.494 -6.487 1.843 1.00 98.00 84 VAL A N 1
ATOM 659 C CA . VAL A 1 84 ? 13.282 -5.036 1.801 1.00 98.00 84 VAL A CA 1
ATOM 660 C C . VAL A 1 84 ? 11.784 -4.727 1.767 1.00 98.00 84 VAL A C 1
ATOM 662 O O . VAL A 1 84 ? 11.311 -3.880 2.526 1.00 98.00 84 VAL A O 1
ATOM 665 N N . ALA A 1 85 ? 11.008 -5.467 0.971 1.00 98.25 85 ALA A N 1
ATOM 666 C CA . ALA A 1 85 ? 9.551 -5.343 0.948 1.00 98.25 85 ALA A CA 1
ATOM 667 C C . ALA A 1 85 ? 8.906 -5.779 2.275 1.00 98.25 85 ALA A C 1
ATOM 669 O O . ALA A 1 85 ? 8.009 -5.097 2.775 1.00 98.25 85 ALA A O 1
ATOM 670 N N . ASN A 1 86 ? 9.404 -6.858 2.892 1.00 98.56 86 ASN A N 1
ATOM 671 C CA . ASN A 1 86 ? 8.973 -7.289 4.225 1.00 98.56 86 ASN A CA 1
ATOM 672 C C . ASN A 1 86 ? 9.191 -6.172 5.257 1.00 98.56 86 ASN A C 1
ATOM 674 O O . ASN A 1 86 ? 8.293 -5.857 6.034 1.00 98.56 86 ASN A O 1
ATOM 678 N N . SER A 1 87 ? 10.363 -5.531 5.229 1.00 98.38 87 SER A N 1
ATOM 679 C CA . SER A 1 87 ? 10.704 -4.420 6.125 1.00 98.38 87 SER A CA 1
ATOM 680 C C . SER A 1 87 ? 9.812 -3.201 5.897 1.00 98.38 87 SER A C 1
ATOM 682 O O . SER A 1 87 ? 9.341 -2.590 6.859 1.00 98.38 87 SER A O 1
ATOM 684 N N . TRP A 1 88 ? 9.515 -2.875 4.636 1.00 97.94 88 TRP A N 1
ATOM 685 C CA . TRP A 1 88 ? 8.591 -1.794 4.300 1.00 97.94 88 TRP A CA 1
ATOM 686 C C . TRP A 1 88 ? 7.182 -2.063 4.844 1.00 97.94 88 TRP A C 1
ATOM 688 O O . TRP A 1 88 ? 6.592 -1.182 5.469 1.00 97.94 88 TRP A O 1
ATOM 698 N N . VAL A 1 89 ? 6.652 -3.281 4.682 1.00 98.31 89 VAL A N 1
ATOM 699 C CA . VAL A 1 89 ? 5.332 -3.671 5.219 1.00 98.31 89 VAL A CA 1
ATOM 700 C C . VAL A 1 89 ? 5.330 -3.672 6.751 1.00 98.31 89 VAL A C 1
ATOM 702 O O . VAL A 1 89 ? 4.401 -3.139 7.363 1.00 98.31 89 VAL A O 1
ATOM 705 N N . ASN A 1 90 ? 6.381 -4.202 7.380 1.00 98.12 90 ASN A N 1
ATOM 706 C CA . ASN A 1 90 ? 6.539 -4.206 8.837 1.00 98.12 90 ASN A CA 1
ATOM 707 C C . ASN A 1 90 ? 6.601 -2.798 9.434 1.00 98.12 90 ASN A C 1
ATOM 709 O O . ASN A 1 90 ? 6.145 -2.591 10.553 1.00 98.12 90 ASN A O 1
ATOM 713 N N . THR A 1 91 ? 7.135 -1.835 8.686 1.00 98.00 91 THR A N 1
ATOM 714 C CA . THR A 1 91 ? 7.238 -0.441 9.131 1.00 98.00 91 THR A CA 1
ATOM 715 C C . THR A 1 91 ? 5.933 0.320 8.918 1.00 98.00 91 THR A C 1
ATOM 717 O O . THR A 1 91 ? 5.472 1.021 9.812 1.00 98.00 91 THR A O 1
ATOM 720 N N . ASN A 1 92 ? 5.326 0.185 7.737 1.00 97.50 92 ASN A N 1
ATOM 721 C CA . ASN A 1 92 ? 4.262 1.091 7.299 1.00 97.50 92 ASN A CA 1
ATOM 722 C C . ASN A 1 92 ? 2.845 0.533 7.480 1.00 97.50 92 ASN A C 1
ATOM 724 O O . ASN A 1 92 ? 1.891 1.304 7.491 1.00 97.50 92 ASN A O 1
ATOM 728 N N . ILE A 1 93 ? 2.688 -0.791 7.593 1.00 97.75 93 ILE A N 1
ATOM 729 C CA . ILE A 1 93 ? 1.376 -1.456 7.583 1.00 97.75 93 ILE A CA 1
ATOM 730 C C . ILE A 1 93 ? 1.126 -2.222 8.880 1.00 97.75 93 ILE A C 1
ATOM 732 O O . ILE A 1 93 ? 0.086 -2.034 9.509 1.00 97.75 93 ILE A O 1
ATOM 736 N N . VAL A 1 94 ? 2.071 -3.065 9.308 1.00 97.88 94 VAL A N 1
ATOM 737 C CA . VAL A 1 94 ? 1.899 -3.941 10.484 1.00 97.88 94 VAL A CA 1
ATOM 738 C C . VAL A 1 94 ? 1.481 -3.200 11.760 1.00 97.88 94 VAL A C 1
ATOM 740 O O . VAL A 1 94 ? 0.570 -3.704 12.418 1.00 97.88 94 VAL A O 1
ATOM 743 N N . PRO A 1 95 ? 2.026 -2.015 12.104 1.00 97.88 95 PRO A N 1
ATOM 744 C CA . PRO A 1 95 ? 1.635 -1.310 13.329 1.00 97.88 95 PRO A CA 1
ATOM 745 C C . PRO A 1 95 ? 0.165 -0.865 13.355 1.00 97.88 95 PRO A C 1
ATOM 747 O O . PRO A 1 95 ? -0.362 -0.537 14.418 1.00 97.88 95 PRO A O 1
ATOM 750 N N . TYR A 1 96 ? -0.488 -0.837 12.192 1.00 97.06 96 TYR A N 1
ATOM 751 C CA . TYR A 1 96 ? -1.816 -0.263 11.979 1.00 97.06 96 TYR A CA 1
ATOM 752 C C . TYR A 1 96 ? -2.831 -1.280 11.444 1.00 97.06 96 TYR A C 1
ATOM 754 O O . TYR A 1 96 ? -3.996 -0.939 11.258 1.00 97.06 96 TYR A O 1
ATOM 762 N N . LYS A 1 97 ? -2.400 -2.517 11.165 1.00 95.12 97 LYS A N 1
ATOM 763 C CA . LYS A 1 97 ? -3.155 -3.505 10.376 1.00 95.12 97 LYS A CA 1
ATOM 764 C C . LYS A 1 97 ? -4.530 -3.869 10.951 1.00 95.12 97 LYS A C 1
ATOM 766 O O . LYS A 1 97 ? -5.401 -4.272 10.187 1.00 95.12 97 LYS A O 1
ATOM 771 N N . ASP A 1 98 ? -4.698 -3.739 12.267 1.00 95.19 98 ASP A N 1
ATOM 772 C CA . ASP A 1 98 ? -5.925 -4.107 12.981 1.00 95.19 98 ASP A CA 1
ATOM 773 C C . ASP A 1 98 ? -6.871 -2.904 13.183 1.00 95.19 98 ASP A C 1
ATOM 775 O O . ASP A 1 98 ? -8.074 -3.091 13.349 1.00 95.19 98 ASP A O 1
ATOM 779 N N . ASP A 1 99 ? -6.354 -1.671 13.086 1.00 96.25 99 ASP A N 1
ATOM 780 C CA . ASP A 1 99 ? -7.102 -0.439 13.388 1.00 96.25 99 ASP A CA 1
ATOM 781 C C . ASP A 1 99 ? -7.379 0.436 12.158 1.00 96.25 99 ASP A C 1
ATOM 783 O O . ASP A 1 99 ? -8.232 1.329 12.204 1.00 96.25 99 ASP A O 1
ATOM 787 N N . VAL A 1 100 ? -6.656 0.212 11.058 1.00 96.75 100 VAL A N 1
ATOM 788 C CA . VAL A 1 100 ? -6.771 0.975 9.811 1.00 96.75 100 VAL A CA 1
ATOM 789 C C . VAL A 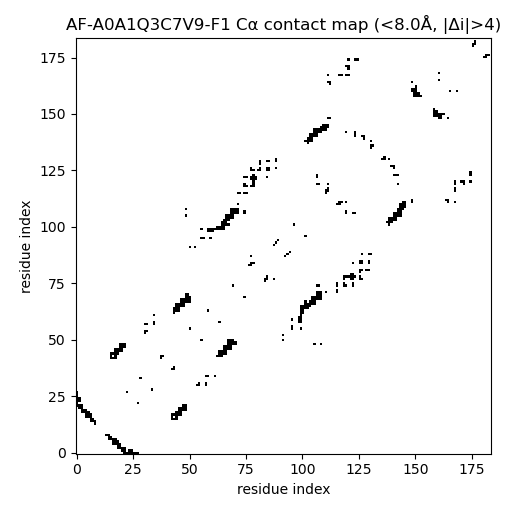1 100 ? -7.274 0.069 8.692 1.00 96.75 100 VAL A C 1
ATOM 791 O O . VAL A 1 100 ? -6.734 -1.0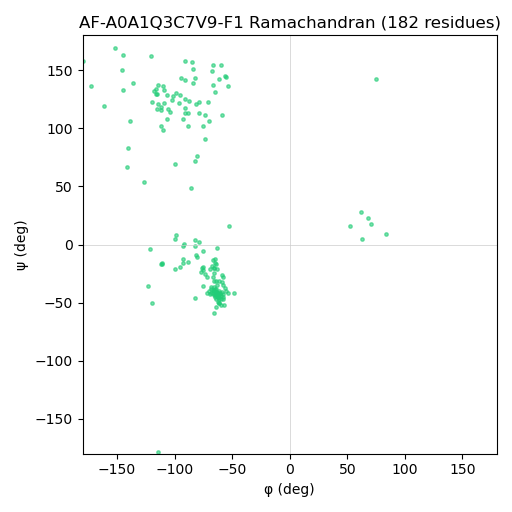02 8.425 1.00 96.75 100 VAL A O 1
ATOM 794 N N . SER A 1 101 ? -8.311 0.524 7.986 1.00 96.12 101 SER A N 1
ATOM 795 C CA . SER A 1 101 ? -8.938 -0.234 6.896 1.00 96.12 101 SER A CA 1
ATOM 796 C C . SER A 1 101 ? -8.164 -0.086 5.582 1.00 96.12 101 SER A C 1
ATOM 798 O O . SER A 1 101 ? -8.615 0.567 4.638 1.00 96.12 101 SER A O 1
ATOM 800 N N . PHE A 1 102 ? -6.984 -0.706 5.506 1.00 96.38 102 PHE A N 1
ATOM 801 C CA . PHE A 1 102 ? -6.206 -0.766 4.268 1.00 96.38 102 PHE A CA 1
ATOM 802 C C . PHE A 1 102 ? -6.937 -1.565 3.193 1.00 96.38 102 PHE A C 1
ATOM 804 O O . PHE A 1 102 ? -7.389 -2.690 3.413 1.00 96.38 102 PHE A O 1
ATOM 811 N N . LYS A 1 103 ? -7.012 -0.995 1.991 1.00 95.62 103 LYS A N 1
ATOM 812 C CA . LYS A 1 103 ? -7.621 -1.658 0.834 1.00 95.62 103 LYS A CA 1
ATOM 813 C C . LYS A 1 103 ? -6.677 -1.779 -0.348 1.00 95.62 103 LYS A C 1
ATOM 815 O O . LYS A 1 103 ? -6.727 -2.800 -1.038 1.00 95.62 103 LYS A O 1
ATOM 820 N N . TRP A 1 104 ? -5.824 -0.778 -0.557 1.00 94.62 104 TRP A N 1
ATOM 821 C CA . TRP A 1 104 ? -4.868 -0.763 -1.659 1.00 94.62 104 TRP A CA 1
ATOM 822 C C . TRP A 1 104 ? -3.481 -0.301 -1.216 1.00 94.62 104 TRP A C 1
ATOM 824 O O . TRP A 1 104 ? -3.363 0.677 -0.481 1.00 94.62 104 TRP A O 1
ATOM 834 N N . ILE A 1 105 ? -2.447 -0.962 -1.735 1.00 95.88 105 ILE A N 1
ATOM 835 C CA . ILE A 1 105 ? -1.074 -0.452 -1.751 1.00 95.88 105 ILE A CA 1
ATOM 836 C C . ILE A 1 105 ? -0.717 -0.094 -3.196 1.00 95.88 105 ILE A C 1
ATOM 838 O O . ILE A 1 105 ? -0.821 -0.943 -4.084 1.00 95.88 105 ILE A O 1
ATOM 842 N N . THR A 1 106 ? -0.349 1.164 -3.454 1.00 92.81 106 THR A N 1
ATOM 843 C CA . THR A 1 106 ? -0.040 1.659 -4.806 1.00 92.81 106 THR A CA 1
ATOM 844 C C . THR A 1 106 ? 1.467 1.801 -5.015 1.00 92.81 106 THR A C 1
ATOM 846 O O . THR A 1 106 ? 2.108 2.647 -4.399 1.00 92.81 106 THR A O 1
ATOM 849 N N . LEU A 1 107 ? 2.033 0.998 -5.908 1.00 92.12 107 LEU A N 1
ATOM 850 C CA . LEU A 1 107 ? 3.458 0.949 -6.207 1.00 92.12 107 LEU A CA 1
ATOM 851 C C . LEU A 1 107 ? 3.777 1.971 -7.296 1.00 92.12 107 LEU A C 1
ATOM 853 O O . LEU A 1 107 ? 3.510 1.737 -8.479 1.00 92.12 107 LEU A O 1
ATOM 857 N N . GLY A 1 108 ? 4.332 3.107 -6.877 1.00 77.06 108 GLY A N 1
ATOM 858 C CA . GLY A 1 108 ? 4.648 4.230 -7.752 1.00 77.06 108 GLY A CA 1
ATOM 859 C C . GLY A 1 108 ? 3.424 5.046 -8.185 1.00 77.06 108 GLY A C 1
ATOM 860 O O . GLY A 1 108 ? 2.348 4.520 -8.473 1.00 77.06 108 GLY A O 1
ATOM 861 N N . ASN A 1 109 ? 3.609 6.364 -8.266 1.00 76.88 109 ASN A N 1
ATOM 862 C CA . ASN A 1 109 ? 2.649 7.287 -8.864 1.00 76.88 109 ASN A CA 1
ATOM 863 C C . ASN A 1 109 ? 3.183 7.766 -10.218 1.00 76.88 109 ASN A C 1
ATOM 865 O O . ASN A 1 109 ? 4.137 8.539 -10.254 1.00 76.88 109 ASN A O 1
ATOM 869 N N . GLU A 1 110 ? 2.572 7.301 -11.309 1.00 71.69 110 GLU A N 1
ATOM 870 C CA . GLU A 1 110 ? 2.876 7.722 -12.686 1.00 71.69 110 GLU A CA 1
ATOM 871 C C . GLU A 1 110 ? 4.315 7.423 -13.155 1.00 71.69 110 GLU A C 1
ATOM 873 O O . GLU A 1 110 ? 4.867 8.092 -14.025 1.00 71.69 110 GLU A O 1
ATOM 878 N N . VAL A 1 111 ? 4.936 6.384 -12.595 1.00 79.94 111 VAL A N 1
ATOM 879 C CA . VAL A 1 111 ? 6.360 6.057 -12.806 1.00 79.94 111 VAL A CA 1
ATOM 880 C C . VAL A 1 111 ? 6.658 5.299 -14.102 1.00 79.94 111 VAL A C 1
ATOM 882 O O . VAL A 1 111 ? 7.820 5.127 -14.455 1.00 79.94 111 VAL A O 1
ATOM 885 N N . ILE A 1 112 ? 5.623 4.850 -14.812 1.00 75.06 112 ILE A N 1
ATOM 886 C CA . ILE A 1 112 ? 5.723 3.929 -15.955 1.00 75.06 112 ILE A CA 1
ATOM 887 C C . ILE A 1 112 ? 6.445 4.540 -17.171 1.00 75.06 112 ILE A C 1
ATOM 889 O O . ILE A 1 112 ? 6.970 3.809 -18.002 1.00 75.06 112 ILE A O 1
ATOM 893 N N . LEU A 1 113 ? 6.520 5.871 -17.257 1.00 75.88 113 LEU A N 1
ATOM 894 C CA . LEU A 1 113 ? 7.273 6.599 -18.290 1.00 75.88 113 LEU A CA 1
ATOM 895 C C . LEU A 1 113 ? 8.648 7.091 -17.799 1.00 75.88 113 LEU A C 1
ATOM 897 O O . LEU A 1 113 ? 9.321 7.851 -18.491 1.00 75.88 113 LEU A O 1
ATOM 901 N N . GLY A 1 114 ? 9.037 6.730 -16.576 1.00 82.25 114 GLY A N 1
ATOM 902 C CA . GLY A 1 114 ? 10.227 7.237 -15.903 1.00 82.25 114 GLY A CA 1
ATOM 903 C C . GLY A 1 114 ? 11.299 6.171 -15.663 1.00 82.25 114 GLY A C 1
ATOM 904 O O . GLY A 1 114 ? 11.110 4.998 -15.983 1.00 82.25 114 GLY A O 1
ATOM 905 N N . PRO A 1 115 ? 12.418 6.554 -15.022 1.00 87.75 115 PRO A N 1
ATOM 906 C CA . PRO A 1 115 ? 13.546 5.653 -14.773 1.00 87.75 115 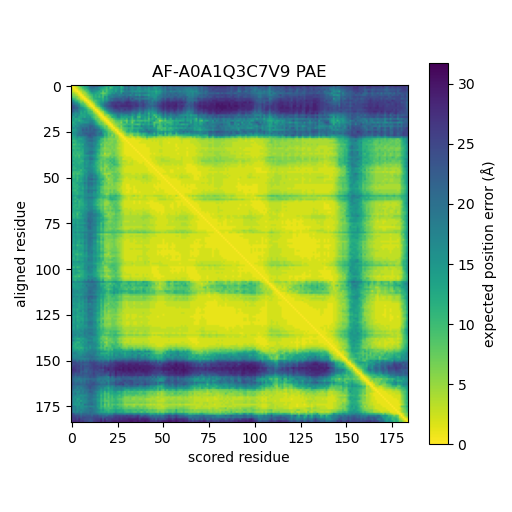PRO A CA 1
ATOM 907 C C . PRO A 1 115 ? 13.201 4.491 -13.833 1.00 87.75 115 PRO A C 1
ATOM 909 O O . PRO A 1 115 ? 13.937 3.516 -13.775 1.00 87.75 115 PRO A O 1
ATOM 912 N N . TYR A 1 116 ? 12.081 4.578 -13.108 1.00 89.12 116 TYR A N 1
ATOM 913 C CA . TYR A 1 116 ? 11.660 3.551 -12.159 1.00 89.12 116 TYR A CA 1
ATOM 914 C C . TYR A 1 116 ? 10.718 2.495 -12.755 1.00 89.12 116 TYR A C 1
ATOM 916 O O . TYR A 1 116 ? 10.302 1.582 -12.043 1.00 89.12 116 TYR A O 1
ATOM 924 N N . ALA A 1 117 ? 10.350 2.617 -14.035 1.00 87.75 117 ALA A N 1
ATOM 925 C CA . ALA A 1 117 ? 9.329 1.779 -14.660 1.00 87.75 117 ALA A CA 1
ATOM 926 C C . ALA A 1 117 ? 9.664 0.278 -14.590 1.00 87.75 117 ALA A C 1
ATOM 928 O O . ALA A 1 117 ? 8.804 -0.528 -14.237 1.00 87.75 117 ALA A O 1
ATOM 929 N N . SER A 1 118 ? 10.924 -0.090 -14.845 1.00 90.81 118 SER A N 1
ATOM 930 C CA . SER A 1 118 ? 11.404 -1.481 -14.833 1.00 90.81 118 SER A CA 1
ATOM 931 C C . SER A 1 118 ? 11.297 -2.167 -13.468 1.00 90.81 118 SER A C 1
ATOM 933 O O . SER A 1 118 ? 11.262 -3.392 -13.406 1.00 90.81 118 SER A O 1
ATOM 935 N N . TYR A 1 119 ? 11.212 -1.409 -12.372 1.00 94.19 119 TYR A N 1
ATOM 936 C CA . TYR A 1 119 ? 11.141 -1.964 -11.019 1.00 94.19 119 TYR A CA 1
ATOM 937 C C . TYR A 1 119 ? 9.707 -2.267 -10.561 1.00 94.19 119 TYR A C 1
ATOM 939 O O . TYR A 1 119 ? 9.509 -2.983 -9.581 1.00 94.19 119 TYR A O 1
ATOM 947 N N . VAL A 1 120 ? 8.687 -1.747 -11.253 1.00 91.81 120 VAL A N 1
ATOM 948 C CA . VAL A 1 120 ? 7.293 -1.794 -10.779 1.00 91.81 120 VAL A CA 1
ATOM 949 C C . VAL A 1 120 ? 6.773 -3.223 -10.629 1.00 91.81 120 VAL A C 1
ATOM 951 O O . VAL A 1 120 ? 6.161 -3.534 -9.609 1.00 91.81 120 VAL A O 1
ATOM 954 N N . ALA A 1 121 ? 7.012 -4.097 -11.610 1.00 92.00 121 ALA A N 1
ATOM 955 C CA . ALA A 1 121 ? 6.502 -5.469 -11.581 1.00 92.00 121 ALA A CA 1
ATOM 956 C C . ALA A 1 121 ? 7.096 -6.283 -10.417 1.00 92.00 121 ALA A C 1
ATOM 958 O O . ALA A 1 121 ? 6.353 -6.900 -9.653 1.00 92.00 121 ALA A O 1
ATOM 959 N N . SER A 1 122 ? 8.415 -6.217 -10.221 1.00 95.75 122 SER A N 1
ATOM 960 C CA . SER A 1 122 ? 9.090 -6.902 -9.112 1.00 95.75 122 SER A CA 1
ATOM 961 C C . SER A 1 122 ? 8.707 -6.317 -7.749 1.00 95.75 122 SER A C 1
ATOM 963 O O . SER A 1 122 ? 8.483 -7.062 -6.798 1.00 95.75 122 SER A O 1
ATOM 965 N N . ALA A 1 123 ? 8.558 -4.991 -7.641 1.00 96.75 123 ALA A N 1
ATOM 966 C CA . ALA A 1 123 ? 8.098 -4.353 -6.406 1.00 96.75 123 ALA A CA 1
ATOM 967 C C . ALA A 1 123 ? 6.652 -4.753 -6.050 1.00 96.75 123 ALA A C 1
ATOM 969 O O . ALA A 1 123 ? 6.354 -5.004 -4.880 1.00 96.75 123 ALA A O 1
ATOM 970 N N . LEU A 1 124 ? 5.763 -4.851 -7.048 1.00 95.88 124 LEU A N 1
ATOM 971 C CA . LEU A 1 124 ? 4.397 -5.362 -6.880 1.00 95.88 124 LEU A CA 1
ATOM 972 C C . LEU A 1 124 ? 4.399 -6.784 -6.321 1.00 95.88 124 LEU A C 1
ATOM 974 O O . LEU A 1 124 ? 3.670 -7.065 -5.369 1.00 95.88 124 LEU A O 1
ATOM 978 N N . GLU A 1 125 ? 5.224 -7.661 -6.890 1.00 96.81 125 GLU A N 1
ATOM 979 C CA . GLU A 1 125 ? 5.355 -9.046 -6.448 1.00 96.81 125 GLU A CA 1
ATOM 980 C C . GLU A 1 125 ? 5.874 -9.153 -5.015 1.00 96.81 125 GLU A C 1
ATOM 982 O O . GLU A 1 125 ? 5.246 -9.810 -4.181 1.00 96.81 125 GLU A O 1
ATOM 987 N N . ASN A 1 126 ? 6.960 -8.450 -4.696 1.00 98.38 126 ASN A N 1
ATOM 988 C CA . ASN A 1 126 ? 7.557 -8.518 -3.368 1.00 98.38 126 ASN A CA 1
ATOM 989 C C . ASN A 1 126 ? 6.610 -7.967 -2.290 1.00 98.38 126 ASN A C 1
ATOM 991 O O . ASN A 1 126 ? 6.443 -8.584 -1.235 1.00 98.38 126 ASN A O 1
ATOM 995 N N . ILE A 1 127 ? 5.934 -6.840 -2.544 1.00 98.25 127 ILE A N 1
ATOM 996 C CA . ILE A 1 127 ? 4.961 -6.281 -1.592 1.00 98.25 127 ILE A CA 1
ATOM 997 C C . ILE A 1 127 ? 3.722 -7.167 -1.470 1.00 98.25 127 ILE A C 1
ATOM 999 O O . ILE A 1 127 ? 3.228 -7.360 -0.360 1.00 98.25 127 ILE A O 1
ATOM 1003 N N . TYR A 1 128 ? 3.240 -7.758 -2.567 1.00 97.75 128 TYR A N 1
ATOM 1004 C CA . TYR A 1 128 ? 2.156 -8.737 -2.505 1.00 97.75 128 TYR A CA 1
ATOM 1005 C C . TYR A 1 128 ? 2.523 -9.902 -1.582 1.00 97.75 128 TYR A C 1
ATOM 1007 O O . TYR A 1 128 ? 1.795 -10.178 -0.631 1.00 97.75 128 TYR A O 1
ATOM 1015 N N . ASN A 1 129 ? 3.684 -10.525 -1.787 1.00 97.88 129 ASN A N 1
ATOM 1016 C CA . ASN A 1 129 ? 4.153 -11.634 -0.953 1.00 97.88 129 ASN A CA 1
ATOM 1017 C C . ASN A 1 129 ? 4.283 -11.238 0.527 1.00 97.88 129 ASN A C 1
ATOM 1019 O O . ASN A 1 129 ? 3.874 -12.000 1.406 1.00 97.88 129 ASN A O 1
ATOM 1023 N N . ALA A 1 130 ? 4.789 -10.033 0.806 1.00 98.38 130 ALA A N 1
ATOM 1024 C CA . ALA A 1 130 ? 4.909 -9.503 2.162 1.00 98.38 130 ALA A CA 1
ATOM 1025 C C . ALA A 1 130 ? 3.540 -9.300 2.840 1.00 98.38 130 ALA A C 1
ATOM 1027 O O . ALA A 1 130 ? 3.392 -9.583 4.024 1.00 98.38 130 ALA A O 1
ATOM 1028 N N . LEU A 1 131 ? 2.515 -8.854 2.106 1.00 98.00 131 LEU A N 1
ATOM 1029 C CA . LEU A 1 131 ? 1.150 -8.730 2.637 1.00 98.00 131 LEU A CA 1
ATOM 1030 C C . LEU A 1 131 ? 0.506 -10.100 2.887 1.00 98.00 131 LEU A C 1
ATOM 1032 O O . LEU A 1 131 ? -0.161 -10.293 3.908 1.00 98.00 131 LEU A O 1
ATOM 1036 N N . GLN A 1 132 ? 0.727 -11.064 1.986 1.00 96.88 132 GLN A N 1
ATOM 1037 C CA . GLN A 1 132 ? 0.228 -12.431 2.147 1.00 96.88 132 GLN A CA 1
ATOM 1038 C C . GLN A 1 132 ? 0.812 -13.097 3.401 1.00 96.88 132 GLN A C 1
ATOM 1040 O O . GLN A 1 132 ? 0.070 -13.739 4.146 1.00 96.88 132 GLN A O 1
ATOM 1045 N N . SER A 1 133 ? 2.113 -12.922 3.661 1.00 97.06 133 SER A N 1
ATOM 1046 C CA . SER A 1 133 ? 2.808 -13.567 4.786 1.00 97.06 133 SER A CA 1
ATOM 1047 C C . SER A 1 133 ? 2.320 -13.096 6.160 1.00 97.06 133 SER A C 1
ATOM 1049 O O . SER A 1 133 ? 2.391 -13.855 7.126 1.00 97.06 133 SER A O 1
ATOM 1051 N N . ILE A 1 134 ? 1.754 -11.888 6.244 1.00 96.31 134 ILE A N 1
ATOM 1052 C CA . ILE A 1 134 ? 1.175 -11.326 7.475 1.00 96.31 134 ILE A CA 1
ATOM 1053 C C . ILE A 1 134 ? -0.355 -11.463 7.555 1.00 96.31 134 ILE A C 1
ATOM 1055 O O . ILE A 1 134 ? -0.980 -10.893 8.452 1.00 96.31 134 ILE A O 1
ATOM 1059 N N . GLY A 1 135 ? -0.972 -12.201 6.625 1.00 95.50 135 GLY A N 1
ATOM 1060 C CA . GLY A 1 135 ? -2.409 -12.491 6.620 1.00 95.50 135 GLY A CA 1
ATOM 1061 C C . GLY A 1 135 ? -3.303 -11.406 6.009 1.00 95.50 135 GLY A C 1
ATOM 1062 O O . GLY A 1 135 ? -4.528 -11.528 6.067 1.00 95.50 135 GLY A O 1
ATOM 1063 N N . LEU A 1 136 ? -2.742 -10.373 5.371 1.00 95.44 136 LEU A N 1
ATOM 1064 C CA . LEU A 1 136 ? -3.499 -9.283 4.738 1.00 95.44 136 LEU A CA 1
ATOM 1065 C C . LEU A 1 136 ? -3.939 -9.610 3.302 1.00 95.44 136 LEU A C 1
ATOM 1067 O O . LEU A 1 136 ? -3.828 -8.794 2.391 1.00 95.44 136 LEU A O 1
ATOM 1071 N N . SER A 1 137 ? -4.533 -10.787 3.105 1.00 92.25 137 SER A N 1
ATOM 1072 C CA . SER A 1 137 ? -4.880 -11.312 1.772 1.00 92.25 137 SER A CA 1
ATOM 1073 C C . SER A 1 137 ? -5.967 -10.555 1.007 1.00 92.25 137 SER A C 1
ATOM 1075 O O . SER A 1 137 ? -6.163 -10.758 -0.190 1.00 92.25 137 SER A O 1
ATOM 1077 N N . LYS A 1 138 ? -6.695 -9.671 1.693 1.00 91.69 138 LYS A N 1
ATOM 1078 C CA . LYS A 1 138 ? -7.740 -8.826 1.096 1.00 91.69 138 LYS A CA 1
ATOM 1079 C C . LYS A 1 138 ? -7.220 -7.457 0.648 1.00 91.69 138 LYS A C 1
ATOM 1081 O O . LYS A 1 138 ? -7.954 -6.750 -0.053 1.00 91.69 138 LYS A O 1
ATOM 1086 N N . VAL A 1 139 ? -6.005 -7.080 1.053 1.00 95.00 139 VAL A N 1
ATOM 1087 C CA . VAL A 1 139 ? -5.351 -5.838 0.629 1.00 95.00 139 VAL A CA 1
ATOM 1088 C C . VAL A 1 139 ? -4.786 -6.059 -0.767 1.00 95.00 139 VAL A C 1
ATOM 1090 O O . VAL A 1 139 ? -4.014 -6.983 -1.002 1.00 95.00 139 VAL A O 1
ATOM 1093 N N . LYS A 1 140 ? -5.197 -5.225 -1.722 1.00 93.38 140 LYS A N 1
ATOM 1094 C CA . LYS A 1 140 ? -4.757 -5.348 -3.114 1.00 93.38 140 LYS A CA 1
ATOM 1095 C C . LYS A 1 140 ? -3.502 -4.515 -3.349 1.00 93.38 140 LYS A C 1
ATOM 1097 O O . LYS A 1 140 ? -3.424 -3.383 -2.883 1.00 93.38 140 LYS A O 1
ATOM 1102 N N . VAL A 1 141 ? -2.566 -5.022 -4.141 1.00 94.00 141 VAL A N 1
ATOM 1103 C CA . VAL A 1 141 ? -1.474 -4.210 -4.694 1.00 94.00 141 VAL A CA 1
ATOM 1104 C C . VAL A 1 141 ? -1.855 -3.723 -6.089 1.00 94.00 141 VAL A C 1
ATOM 1106 O O . VAL A 1 141 ? -2.532 -4.432 -6.833 1.00 94.00 141 VAL A O 1
ATOM 1109 N N . THR A 1 142 ? -1.465 -2.506 -6.449 1.00 91.38 142 THR A N 1
ATOM 1110 C CA . THR A 1 142 ? -1.673 -1.956 -7.796 1.00 91.38 142 THR A CA 1
ATOM 1111 C C . THR A 1 142 ? -0.596 -0.930 -8.128 1.00 91.38 142 THR A C 1
ATOM 1113 O O . THR A 1 142 ? 0.136 -0.504 -7.247 1.00 91.38 142 THR A O 1
ATOM 1116 N N . THR A 1 143 ? -0.496 -0.498 -9.379 1.00 87.44 143 THR A N 1
ATOM 1117 C CA . THR A 1 143 ? 0.312 0.665 -9.777 1.00 87.44 143 THR A CA 1
ATOM 1118 C C . THR A 1 143 ? -0.581 1.713 -10.433 1.00 87.44 143 THR A C 1
ATOM 1120 O O . THR A 1 143 ? -1.715 1.412 -10.817 1.00 87.44 143 THR A O 1
ATOM 1123 N N . LEU A 1 144 ? -0.095 2.948 -10.526 1.00 81.94 144 LEU A N 1
ATOM 1124 C CA . LEU A 1 144 ? -0.807 4.056 -11.147 1.00 81.94 144 LEU A CA 1
ATOM 1125 C C . LEU A 1 144 ? -0.098 4.464 -12.425 1.00 81.94 144 LEU A C 1
ATOM 1127 O O . LEU A 1 144 ? 1.043 4.929 -12.412 1.00 81.94 144 LEU A O 1
ATOM 1131 N N . VAL A 1 145 ? -0.810 4.276 -13.526 1.00 73.62 145 VAL A N 1
ATOM 1132 C CA . VAL A 1 145 ? -0.312 4.504 -14.875 1.00 73.62 145 VAL A CA 1
ATOM 1133 C C . VAL A 1 145 ? -0.849 5.853 -15.357 1.00 73.62 145 VAL A C 1
ATOM 1135 O O . VAL A 1 145 ? -2.063 6.067 -15.281 1.00 73.62 145 VAL A O 1
ATOM 1138 N N . PRO A 1 146 ? 0.004 6.772 -15.843 1.00 67.81 146 PRO A N 1
ATOM 1139 C CA . PRO A 1 146 ? -0.477 8.044 -16.355 1.00 67.81 146 PRO A CA 1
ATOM 1140 C C . PRO A 1 146 ? -1.278 7.813 -17.639 1.00 67.81 146 PRO A C 1
ATOM 1142 O O . PRO A 1 146 ? -0.992 6.910 -18.428 1.00 67.81 146 PRO A O 1
ATOM 1145 N N . ARG A 1 147 ? -2.277 8.665 -17.900 1.00 63.53 147 ARG A N 1
ATOM 114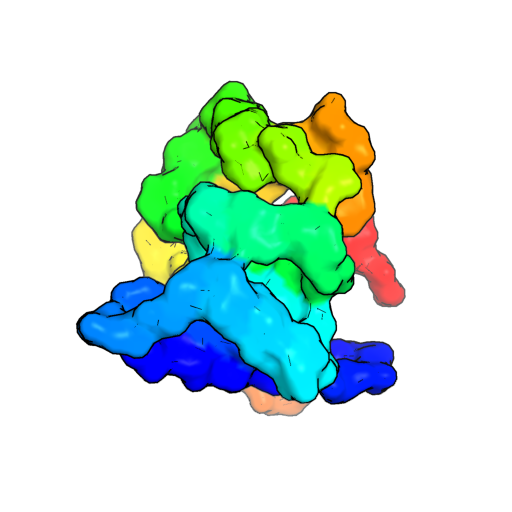6 C CA . ARG A 1 147 ? -3.111 8.547 -19.111 1.00 63.53 147 ARG A CA 1
ATOM 1147 C C . ARG A 1 147 ? -2.292 8.604 -20.409 1.00 63.53 147 ARG A C 1
ATOM 1149 O O . ARG A 1 147 ? -2.700 8.006 -21.401 1.00 63.53 147 ARG A O 1
ATOM 1156 N N . SER A 1 148 ? -1.145 9.283 -20.394 1.00 59.69 148 SER A N 1
ATOM 1157 C CA . SER A 1 148 ? -0.203 9.374 -21.516 1.00 59.69 148 SER A CA 1
ATOM 1158 C C . SER A 1 148 ? 0.455 8.045 -21.902 1.00 59.6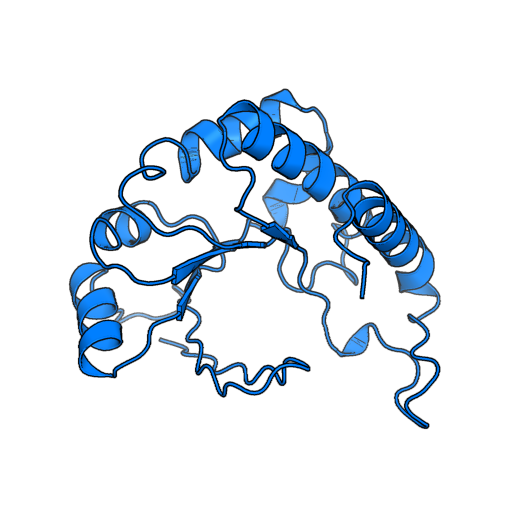9 148 SER A C 1
ATOM 1160 O O . SER A 1 148 ? 1.032 7.965 -22.978 1.00 59.69 148 SER A O 1
ATOM 1162 N N . SER A 1 149 ? 0.350 6.993 -21.084 1.00 56.00 149 SER A N 1
ATOM 1163 C CA . SER A 1 149 ? 0.863 5.657 -21.423 1.00 56.00 149 SER A CA 1
ATOM 1164 C C . SER A 1 149 ? 0.002 4.892 -22.443 1.00 56.00 149 SER A C 1
ATOM 1166 O O . SER A 1 149 ? 0.376 3.796 -22.864 1.00 56.00 149 SER A O 1
ATOM 1168 N N . LEU A 1 150 ? -1.156 5.435 -22.840 1.00 58.03 150 LEU A N 1
ATOM 1169 C CA . LEU A 1 150 ? -2.044 4.848 -23.847 1.00 58.03 150 LEU A CA 1
ATOM 1170 C C . LEU A 1 150 ? -1.779 5.481 -25.223 1.00 58.03 150 LEU A C 1
ATOM 1172 O O . LEU A 1 150 ? -1.932 6.690 -25.378 1.00 58.03 150 LEU A O 1
ATOM 1176 N N . ALA A 1 151 ? -1.433 4.670 -26.230 1.00 52.47 151 ALA A N 1
ATOM 1177 C CA . ALA A 1 151 ? -1.080 5.165 -27.569 1.00 52.47 151 ALA A CA 1
ATOM 1178 C C . ALA A 1 151 ? -2.292 5.619 -28.396 1.00 52.47 151 ALA A C 1
ATOM 1180 O O . ALA A 1 151 ? -2.210 6.570 -29.169 1.00 52.47 151 ALA A O 1
ATOM 1181 N N . THR A 1 152 ? -3.431 4.941 -28.253 1.00 49.72 152 THR A N 1
ATOM 1182 C CA . THR A 1 152 ? -4.676 5.257 -28.963 1.00 49.72 152 THR A CA 1
ATOM 1183 C C . THR A 1 152 ? -5.866 4.971 -28.054 1.00 49.72 152 THR A C 1
ATOM 1185 O O . THR A 1 152 ? -5.938 3.938 -27.395 1.00 49.72 152 THR A O 1
ATOM 1188 N N . SER A 1 153 ? -6.811 5.912 -27.983 1.00 45.47 153 SER A N 1
ATOM 1189 C CA . SER A 1 153 ? -8.083 5.718 -27.275 1.00 45.47 153 SER A CA 1
ATOM 1190 C C . SER A 1 153 ? -9.269 6.029 -28.187 1.00 45.47 153 SER A C 1
ATOM 1192 O O . SER A 1 153 ? -10.095 6.870 -27.861 1.00 45.47 153 SER A O 1
ATOM 1194 N N . ASN A 1 154 ? -9.329 5.392 -29.365 1.00 37.97 154 ASN A N 1
ATOM 1195 C CA . ASN A 1 154 ? -10.575 5.209 -30.125 1.00 37.97 154 ASN A CA 1
ATOM 1196 C C . ASN A 1 154 ? -10.376 4.279 -31.346 1.00 37.97 154 ASN A C 1
ATOM 1198 O O . ASN A 1 154 ? -9.410 4.499 -32.075 1.00 37.97 154 ASN A O 1
ATOM 1202 N N . PRO A 1 155 ? -11.281 3.315 -31.635 1.00 48.16 155 PRO A N 1
ATOM 1203 C CA . PRO A 1 155 ? -12.472 2.940 -30.878 1.00 48.16 155 PRO A CA 1
ATOM 1204 C C . PRO A 1 155 ? -12.152 1.950 -29.743 1.00 48.16 155 PRO A C 1
ATOM 1206 O O . PRO A 1 155 ? -11.200 1.181 -29.811 1.00 48.16 155 PRO A O 1
ATOM 1209 N N . LEU A 1 156 ? -12.968 2.018 -28.689 1.00 45.59 156 LEU A N 1
ATOM 1210 C CA . LEU A 1 156 ? -12.855 1.494 -27.312 1.00 45.59 156 LEU A CA 1
ATOM 1211 C C . LEU A 1 156 ? -12.540 -0.007 -27.086 1.00 45.59 156 LEU A C 1
ATOM 1213 O O . LEU A 1 156 ? -12.744 -0.495 -25.978 1.00 45.59 156 LEU A O 1
ATOM 1217 N N . LEU A 1 157 ? -12.061 -0.758 -28.077 1.00 43.91 157 LEU A N 1
ATOM 1218 C CA . LEU A 1 157 ? -11.917 -2.217 -27.971 1.00 43.91 157 LEU A CA 1
ATOM 1219 C C . LEU A 1 157 ? -10.474 -2.725 -27.915 1.00 43.91 157 LEU A C 1
ATOM 1221 O O . LEU A 1 157 ? -10.267 -3.852 -27.476 1.00 43.91 157 LEU A O 1
ATOM 1225 N N . VAL A 1 158 ? -9.472 -1.922 -28.283 1.00 44.88 158 VAL A N 1
ATOM 1226 C CA . VAL A 1 158 ? -8.062 -2.332 -28.171 1.00 44.88 158 VAL A CA 1
ATOM 1227 C C . VAL A 1 158 ? -7.214 -1.149 -27.709 1.00 44.88 158 VAL A C 1
ATOM 1229 O O . VAL A 1 158 ? -6.631 -0.423 -28.509 1.00 44.88 158 VAL A O 1
ATOM 1232 N N . GLY A 1 159 ? -7.175 -0.916 -26.396 1.00 47.78 159 GLY A N 1
ATOM 1233 C CA . GLY A 1 159 ? -6.196 -0.003 -25.810 1.00 47.78 159 GLY A CA 1
ATOM 1234 C C . GLY A 1 159 ? -4.812 -0.641 -25.890 1.00 47.78 159 GLY A C 1
ATOM 1235 O O . GLY A 1 159 ? -4.536 -1.586 -25.157 1.00 47.78 159 GLY A O 1
ATOM 1236 N N . VAL A 1 160 ? -3.958 -0.153 -26.788 1.00 57.06 160 VAL A N 1
ATOM 1237 C CA . VAL A 1 160 ? -2.565 -0.606 -26.901 1.00 57.06 160 VAL A CA 1
ATOM 1238 C C . VAL A 1 160 ? -1.681 0.346 -26.097 1.00 57.06 160 VAL A C 1
ATOM 1240 O O . VAL A 1 160 ? -1.771 1.571 -26.251 1.00 57.06 160 VAL A O 1
ATOM 1243 N N . PHE A 1 161 ? -0.838 -0.204 -25.219 1.00 56.19 161 PHE A N 1
ATOM 1244 C CA . PHE A 1 161 ? 0.205 0.581 -24.558 1.00 56.19 161 PHE A CA 1
ATOM 1245 C C . PHE A 1 161 ? 1.165 1.139 -25.604 1.00 56.19 161 PHE A C 1
ATOM 1247 O O . PHE A 1 161 ? 1.477 0.466 -26.587 1.00 56.19 161 PHE A O 1
ATOM 1254 N N . ALA A 1 162 ? 1.638 2.365 -25.395 1.00 59.84 162 ALA A N 1
ATOM 1255 C CA . ALA A 1 162 ? 2.690 2.911 -26.240 1.00 59.84 162 ALA A CA 1
ATOM 1256 C C . ALA A 1 162 ? 3.910 1.970 -26.250 1.00 59.84 162 ALA A C 1
ATOM 1258 O O . ALA A 1 162 ? 4.176 1.256 -25.278 1.00 59.84 162 ALA A O 1
ATOM 1259 N N . SER A 1 163 ? 4.590 1.868 -27.396 1.00 59.75 163 SER A N 1
ATOM 1260 C CA . SER A 1 163 ? 5.626 0.849 -27.623 1.00 59.75 163 SER A CA 1
ATOM 1261 C C . SER A 1 163 ? 6.767 0.934 -26.605 1.00 59.75 163 SER A C 1
ATOM 1263 O O . SER A 1 163 ? 7.308 -0.094 -26.209 1.00 59.75 163 SER A O 1
ATOM 1265 N N . ASP A 1 164 ? 7.063 2.146 -26.140 1.00 63.12 164 ASP A N 1
ATOM 1266 C CA . ASP A 1 164 ? 8.015 2.498 -25.081 1.00 63.12 164 ASP A CA 1
ATOM 1267 C C . ASP A 1 164 ? 7.604 2.021 -23.674 1.00 63.12 164 ASP A C 1
ATOM 1269 O O . ASP A 1 164 ? 8.453 1.895 -22.797 1.00 63.12 164 ASP A O 1
ATOM 1273 N N . VAL A 1 165 ? 6.329 1.690 -23.464 1.00 68.19 165 VAL A N 1
ATOM 1274 C CA . VAL A 1 165 ? 5.757 1.235 -22.183 1.00 68.19 165 VAL A CA 1
ATOM 1275 C C . VAL A 1 165 ? 5.352 -0.247 -22.207 1.00 68.19 165 VAL A C 1
ATOM 1277 O O . VAL A 1 165 ? 5.167 -0.878 -21.163 1.00 68.19 165 VAL A O 1
ATOM 1280 N N . SER A 1 166 ? 5.223 -0.825 -23.402 1.00 72.31 166 SER A N 1
ATOM 1281 C CA . SER A 1 166 ? 4.658 -2.160 -23.627 1.00 72.31 166 SER A CA 1
ATOM 1282 C C . SER A 1 166 ? 5.343 -3.285 -22.840 1.00 72.31 166 SER A C 1
ATOM 1284 O O . SER A 1 166 ? 4.650 -4.142 -22.300 1.00 72.31 166 SER A O 1
ATOM 1286 N N . ILE A 1 167 ? 6.675 -3.264 -22.712 1.00 76.88 167 ILE A N 1
ATOM 1287 C CA . ILE A 1 167 ? 7.439 -4.289 -21.977 1.00 76.88 167 ILE A CA 1
ATOM 1288 C C . ILE A 1 167 ? 7.063 -4.269 -20.492 1.00 76.88 167 ILE A C 1
ATOM 1290 O O . ILE A 1 167 ? 6.600 -5.271 -19.957 1.00 76.88 167 ILE A O 1
ATOM 1294 N N . VAL A 1 168 ? 7.164 -3.101 -19.855 1.00 81.31 168 VAL A N 1
ATOM 1295 C CA . VAL A 1 168 ? 6.844 -2.939 -18.429 1.00 81.31 168 VAL A CA 1
ATOM 1296 C C . VAL A 1 168 ? 5.385 -3.296 -18.154 1.00 81.31 168 VAL A C 1
ATOM 1298 O O . VAL A 1 168 ? 5.078 -3.977 -17.178 1.00 81.31 168 VAL A O 1
ATOM 1301 N N . MET A 1 169 ? 4.463 -2.879 -19.025 1.00 81.31 169 MET A N 1
ATOM 1302 C CA . MET A 1 169 ? 3.047 -3.193 -18.837 1.00 81.31 169 MET A CA 1
ATOM 1303 C C . MET A 1 169 ? 2.715 -4.662 -19.093 1.00 81.31 169 MET A C 1
ATOM 1305 O O . MET A 1 169 ? 1.791 -5.170 -18.461 1.00 81.31 169 MET A O 1
ATOM 1309 N N . ASN A 1 170 ? 3.470 -5.364 -19.943 1.00 83.75 170 ASN A N 1
ATOM 1310 C CA . ASN A 1 170 ? 3.361 -6.815 -20.079 1.00 83.75 170 ASN A CA 1
ATOM 1311 C C . ASN A 1 170 ? 3.812 -7.529 -18.803 1.00 83.75 170 ASN A C 1
ATOM 1313 O O . ASN A 1 170 ? 3.129 -8.456 -18.367 1.00 83.75 170 ASN A O 1
ATOM 1317 N N . ASP A 1 171 ? 4.896 -7.083 -18.168 1.00 85.25 171 ASP A N 1
ATOM 1318 C CA . ASP A 1 171 ? 5.363 -7.657 -16.900 1.00 85.25 171 ASP A CA 1
ATOM 1319 C C . ASP A 1 171 ? 4.342 -7.420 -15.778 1.00 85.25 171 ASP A C 1
ATOM 1321 O O . ASP A 1 171 ? 3.959 -8.346 -15.057 1.00 85.25 171 ASP A O 1
ATOM 1325 N N . VAL A 1 172 ? 3.810 -6.197 -15.688 1.00 83.81 172 VAL A N 1
ATOM 1326 C CA . VAL A 1 172 ? 2.747 -5.830 -14.740 1.00 83.81 172 VAL A CA 1
ATOM 1327 C C . VAL A 1 172 ? 1.463 -6.631 -14.997 1.00 83.81 172 VAL A C 1
ATOM 1329 O O . VAL A 1 172 ? 0.862 -7.160 -14.059 1.00 83.81 172 VAL A O 1
ATOM 1332 N N . ALA A 1 173 ? 1.036 -6.771 -16.255 1.00 84.69 173 ALA A N 1
ATOM 1333 C CA . ALA A 1 173 ? -0.139 -7.565 -16.617 1.00 84.69 173 ALA A CA 1
ATOM 1334 C C . ALA A 1 173 ? 0.061 -9.055 -16.304 1.00 84.69 173 ALA A C 1
ATOM 1336 O O . ALA A 1 173 ? -0.842 -9.696 -15.763 1.00 84.69 173 ALA A O 1
ATOM 1337 N N . SER A 1 174 ? 1.252 -9.589 -16.580 1.00 85.50 174 SER A N 1
ATOM 1338 C CA . SER A 1 174 ? 1.623 -10.974 -16.271 1.00 85.50 174 SER A CA 1
ATOM 1339 C C . SER A 1 174 ? 1.587 -11.239 -14.768 1.00 85.50 174 SER A C 1
ATOM 1341 O O . SER A 1 174 ? 1.061 -12.266 -14.331 1.00 85.50 174 SER A O 1
ATOM 1343 N N . PHE A 1 175 ? 2.072 -10.291 -13.961 1.00 88.56 175 PHE A N 1
ATOM 1344 C CA . PHE A 1 175 ? 1.936 -10.342 -12.509 1.00 88.56 175 PHE A CA 1
ATOM 1345 C C . PHE A 1 175 ? 0.459 -10.383 -12.078 1.00 88.56 175 PHE A C 1
ATOM 1347 O O . PHE A 1 175 ? 0.057 -11.291 -11.346 1.00 88.56 175 PHE A O 1
ATOM 1354 N N . PHE A 1 176 ? -0.380 -9.461 -12.565 1.00 86.50 176 PHE A N 1
ATOM 1355 C CA . PHE A 1 176 ? -1.798 -9.429 -12.187 1.00 86.50 176 PHE A CA 1
ATOM 1356 C C . PHE A 1 176 ? -2.572 -1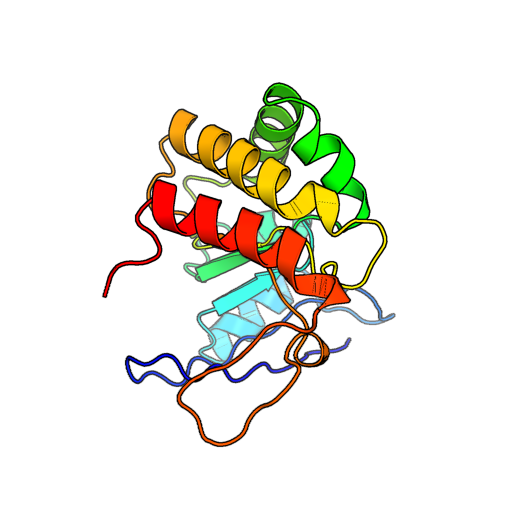0.678 -12.624 1.00 86.50 176 PHE A C 1
ATOM 1358 O O . PHE A 1 176 ? -3.467 -11.126 -11.899 1.00 86.50 176 PHE A O 1
ATOM 1365 N N . ALA A 1 177 ? -2.230 -11.252 -13.779 1.00 84.12 177 ALA A N 1
ATOM 1366 C CA . ALA A 1 177 ? -2.793 -12.514 -14.245 1.00 84.12 177 ALA A CA 1
ATOM 1367 C C . ALA A 1 177 ? -2.420 -13.671 -13.303 1.00 84.12 177 ALA A C 1
ATOM 1369 O O . ALA A 1 177 ? -3.289 -14.465 -12.936 1.00 84.12 177 ALA A O 1
ATOM 1370 N N . ARG A 1 178 ? -1.159 -13.728 -12.844 1.00 87.00 178 ARG A N 1
ATOM 1371 C CA . ARG A 1 178 ? -0.663 -14.757 -11.916 1.00 87.00 178 ARG A CA 1
ATOM 1372 C C . ARG A 1 178 ? -1.372 -14.725 -10.563 1.00 87.00 178 ARG A C 1
ATOM 1374 O O . ARG A 1 178 ? -1.732 -15.781 -10.052 1.00 87.00 178 ARG A O 1
ATOM 1381 N N . ILE A 1 179 ? -1.617 -13.540 -10.004 1.00 84.06 179 ILE A N 1
ATOM 1382 C CA . ILE A 1 179 ? -2.310 -13.406 -8.709 1.00 84.06 179 ILE A CA 1
ATOM 1383 C C . ILE A 1 179 ? -3.845 -13.485 -8.820 1.00 84.06 179 ILE A C 1
ATOM 1385 O O . ILE A 1 179 ? -4.547 -13.283 -7.834 1.00 84.06 179 ILE A O 1
ATOM 1389 N N . GLY A 1 180 ? -4.389 -13.747 -10.016 1.00 76.00 180 GLY A N 1
ATOM 1390 C CA . GLY A 1 180 ? -5.834 -13.859 -10.241 1.00 76.00 180 GLY A CA 1
ATOM 1391 C C . GLY A 1 180 ? -6.598 -12.534 -10.145 1.00 76.00 180 GLY A C 1
ATOM 1392 O O . GLY A 1 180 ? -7.819 -12.546 -10.010 1.00 76.00 180 GLY A O 1
ATOM 1393 N N . SER A 1 181 ? -5.905 -11.392 -10.227 1.00 62.91 181 SER A N 1
ATOM 1394 C CA . SER A 1 181 ? -6.518 -10.054 -10.201 1.00 62.91 181 SER A CA 1
ATOM 1395 C C . SER A 1 181 ? -7.195 -9.698 -11.536 1.00 62.91 181 SER A C 1
ATOM 1397 O O . SER A 1 181 ? -8.078 -8.844 -11.580 1.00 62.91 181 SER A O 1
ATOM 1399 N N . VAL A 1 182 ? -6.830 -10.395 -12.621 1.00 46.25 182 VAL A N 1
ATOM 1400 C CA . VAL A 1 182 ? -7.456 -10.292 -13.950 1.00 46.25 182 VAL A CA 1
ATOM 1401 C C . VAL A 1 182 ? -8.434 -11.454 -14.145 1.00 46.25 182 VAL A C 1
ATOM 1403 O O . VAL A 1 182 ? -8.172 -12.389 -14.897 1.00 46.25 182 VAL A O 1
ATOM 1406 N N . ARG A 1 183 ? -9.552 -11.452 -13.417 1.00 27.94 183 ARG A N 1
ATOM 1407 C CA . ARG A 1 183 ? -10.708 -12.302 -13.739 1.00 27.94 183 ARG A CA 1
ATOM 1408 C C . ARG A 1 183 ? -11.996 -11.510 -13.547 1.00 27.94 183 ARG A C 1
ATOM 1410 O O . ARG A 1 183 ? -12.397 -11.265 -12.414 1.00 27.94 183 ARG A O 1
ATOM 1417 N N . ASN A 1 184 ? -12.595 -11.136 -14.673 1.00 28.72 184 ASN A N 1
ATOM 1418 C CA . ASN A 1 184 ? -14.036 -11.093 -14.907 1.00 28.72 184 ASN A CA 1
ATOM 1419 C C . ASN A 1 184 ? -14.274 -11.848 -16.211 1.00 28.72 184 ASN A C 1
ATOM 1421 O O . ASN A 1 184 ? -13.526 -11.551 -17.171 1.00 28.72 184 ASN A O 1
#

Secondary structure (DSSP, 8-state):
---EEE----SS-----EEEE---SSSPPPHHHHHHHHHHTT--EEEESS--HHHHHHTTT---EEEEEPPSTTHHHHHH-HHHHHHHHHHHTGGGTTTSEEEEEEEEESGGGSTTGGGHHHHHHHHHHHHHHTT-TTPEEEEE--GGGBS--SSTT--PBPTTTHHHHHHHHHHHHHTT-S--

Sequence (184 aa):
FSIKYEIYNSVIGALHIRFCYGLNGDNLLSPTELVSLYKISGIEFMRLFEPLADVVEALRVSQLVVSIGTRKEDLENLASIQDVANSWVNTNIVPYKDDVSFKWITLGNEVILGPYASYVASALENIYNALQSIGLSKVKVTTLVPRSSLATSNPLLVGVFASDVSIVMNDVASFFARIGSVRN

InterPro domains:
  IPR000490 Glycoside hydrolase family 17 [PF00332] (17-179)
  IPR017853 Glycoside hydrolase superfamily [SSF51445] (19-180)
  IPR044965 Glycoside hydrolase family 17, plant [PTHR32227] (17-181)

Nearest PDB structures (foldseek):
  2cyg-assembly1_A  TM=9.599E-01  e=1.071E-15  Musa acuminata
  6jms-assembly1_A  TM=9.478E-01  e=8.854E-16  Cryptomeria japonica
  1ghr-assembly1_A  TM=9.675E-01  e=2.288E-15  Hordeum vulgare
  3ur8-assembly1_A  TM=9.353E-01  e=2.990E-13  Solanum tuberosum
  1ghs-assembly2_B  TM=9.589E-01  e=1.203E-12  Hordeum vulgare

Foldseek 3Di:
DDWDWDFDDDPDDDGQTETEDDPPDDDDDQLLVVLVVCVVVVHQEYEYQAQDPRNLVSQFQSNREYEHEHELVCLQVLLPDLVSLLVVCVPRDVVRVVGHNAAEYEYDAQCLLHPSLQSRLSSLVSNQVSCVVVPNPRHHYYYHHDPVQFPDPPPPDDGDGDPSRRVSVVSNVVSCVVSVVPDD